Protein AF-A0A1D6Q3S1-F1 (afdb_monomer_lite)

Foldseek 3Di:
DQDDPCVVVLNDDPDDDPVRVVVSCVVPPPDCQDKDKDKDADPQFAPCCVVVVVRIDIFIHGLVDQDDLVSCVVVLVNDDPQLSVQVSVVVSVVSCCCRNDQNPWPDKDQTPWDQDPSHTDRPDIDTDGDVLSCLVCCVPCPPDDDDDPPPDDDDPVRVVVVVVVVVVSNVLSPDPVNVVVVVVVVVVVPDPPPDDDDD

Secondary structure (DSSP, 8-state):
---S-TTTTT----S--HHHHHHHHHTTTT----EEEEEE-SSS-STTTGGGGGG-EEEEEESSSPPPHHHHHHHHTTS-GGGHHHHHHHHHHHHHHHHSTT--EEEEEE-SEEEETTEEEESSEEEEE-GGGHHHHHHHH-S---PPPTT----HHHHHHHHHHHHHHHHHHT-HHHHHHHHHHHHTS----------

InterPro domains:
  IPR013815 ATP-grasp fold, subdomain 1 [G3DSA:3.30.1490.20] (1-40)

Sequence (199 aa):
MLFGKPGKSGLMALNLDFDQVKEFIKERLGIERGWATLSASQSVGGIEIEENWDKVKTIFLPTEKPTTSDSCAPLIATHPLEAHRKFGDFIKGVFVVFHGFGKYFSFLEMNPFAMVNGEPYPLDIRGELDDTTTFKNFKKWGGIEFPLPFGRVLSPTESFIHELDEKIEIILGKSDKFDELMVAATDERGEVEDGEEQA

Radius of gyration: 21.43 Å; chains: 1; bounding box: 42×60×52 Å

pLDDT: mean 73.89, std 15.92, range [31.48, 93.94]

Organism: Zea mays (NCBI:txid4577)

Structure (mmCIF, N/CA/C/O backbone):
data_AF-A0A1D6Q3S1-F1
#
_entry.id   AF-A0A1D6Q3S1-F1
#
loop_
_atom_site.group_PDB
_atom_site.id
_atom_site.type_symbol
_atom_site.label_atom_id
_atom_site.label_alt_id
_atom_site.label_comp_id
_atom_site.label_asym_id
_atom_site.label_entity_id
_atom_site.label_seq_id
_atom_site.pdbx_PDB_ins_code
_atom_site.Cartn_x
_atom_site.Cartn_y
_atom_site.Cartn_z
_atom_site.occupancy
_atom_site.B_iso_or_equiv
_atom_site.auth_seq_id
_atom_site.auth_comp_id
_atom_site.auth_asym_id
_atom_site.auth_atom_id
_atom_site.pdbx_PDB_model_num
ATOM 1 N N . MET A 1 1 ? 1.998 -2.065 10.889 1.00 35.56 1 MET A N 1
ATOM 2 C CA . MET A 1 1 ? 3.061 -1.737 11.880 1.00 35.56 1 MET A CA 1
ATOM 3 C C . MET A 1 1 ? 3.125 -0.220 11.994 1.00 35.56 1 MET A C 1
ATOM 5 O O . MET A 1 1 ? 3.397 0.406 10.982 1.00 35.56 1 MET A O 1
ATOM 9 N N . LEU A 1 2 ? 2.816 0.376 13.153 1.00 44.31 2 LEU A N 1
ATOM 10 C CA . LEU A 1 2 ? 2.456 1.803 13.192 1.00 44.31 2 LEU A CA 1
ATOM 11 C C . LEU A 1 2 ? 3.600 2.794 12.929 1.00 44.31 2 LEU A C 1
ATOM 13 O O . LEU A 1 2 ? 3.308 3.816 12.344 1.00 44.31 2 LEU A O 1
ATOM 17 N N . PHE A 1 3 ? 4.877 2.495 13.205 1.00 41.34 3 PHE A N 1
ATOM 18 C CA . PHE A 1 3 ? 6.014 3.216 12.595 1.00 41.34 3 PHE A CA 1
ATOM 19 C C . PHE A 1 3 ? 7.270 2.331 12.592 1.00 41.34 3 PHE A C 1
ATOM 21 O O . PHE A 1 3 ? 7.751 1.909 13.645 1.00 41.34 3 PHE A O 1
ATOM 28 N N . GLY A 1 4 ? 7.834 2.044 11.418 1.00 38.50 4 GLY A N 1
ATOM 29 C CA . GLY A 1 4 ? 9.119 1.349 11.303 1.00 38.50 4 GLY A CA 1
ATOM 30 C C . GLY A 1 4 ? 10.306 2.300 11.505 1.00 38.50 4 GLY A C 1
ATOM 31 O O . GLY A 1 4 ? 10.410 3.310 10.818 1.00 38.50 4 GLY A O 1
ATOM 32 N N . LYS A 1 5 ? 11.245 1.952 12.400 1.00 49.91 5 LYS A N 1
ATOM 33 C CA . LYS A 1 5 ? 12.534 2.657 12.625 1.00 49.91 5 LYS A CA 1
ATOM 34 C C . LYS A 1 5 ? 12.398 4.169 12.955 1.00 49.91 5 LYS A C 1
ATOM 36 O O . LYS A 1 5 ? 13.033 4.985 12.281 1.00 49.91 5 LYS A O 1
ATOM 41 N N . PRO A 1 6 ? 11.689 4.556 14.037 1.00 51.88 6 PRO A N 1
ATOM 42 C CA . PRO A 1 6 ? 11.427 5.960 14.401 1.00 51.88 6 PRO A CA 1
ATOM 43 C C . PRO A 1 6 ? 12.689 6.830 14.584 1.00 51.88 6 PRO A C 1
ATOM 45 O O . PRO A 1 6 ? 12.662 8.035 14.340 1.00 51.88 6 PRO A O 1
ATOM 48 N N . GLY A 1 7 ? 13.824 6.226 14.956 1.00 61.22 7 GLY A N 1
ATOM 49 C CA . GLY A 1 7 ? 15.111 6.928 15.039 1.00 61.22 7 GLY A CA 1
ATOM 50 C C . GLY A 1 7 ? 15.698 7.326 13.679 1.00 61.22 7 GLY A C 1
ATOM 51 O O . GLY A 1 7 ? 16.320 8.376 13.571 1.00 61.22 7 GLY A O 1
ATOM 52 N N . LYS A 1 8 ? 15.474 6.535 12.618 1.00 55.56 8 LYS A N 1
ATOM 53 C CA . LYS A 1 8 ? 15.939 6.878 11.258 1.00 55.56 8 LYS A CA 1
ATOM 54 C C . LYS A 1 8 ? 15.010 7.863 10.554 1.00 55.56 8 LYS A C 1
ATOM 56 O O . LYS A 1 8 ? 15.471 8.608 9.700 1.00 55.56 8 LYS A O 1
ATOM 61 N N . SER A 1 9 ? 13.728 7.874 10.915 1.00 58.47 9 SER A N 1
ATOM 62 C CA . SER A 1 9 ? 12.738 8.815 10.380 1.00 58.47 9 SER A CA 1
ATOM 63 C C . SER A 1 9 ? 12.725 10.171 11.095 1.00 58.47 9 SER A C 1
ATOM 65 O O . SER A 1 9 ? 11.929 11.040 10.746 1.00 58.47 9 SER A O 1
ATOM 67 N N . GLY A 1 10 ? 13.589 10.373 12.099 1.00 69.19 10 GLY A N 1
ATOM 68 C CA . GLY A 1 10 ? 13.650 11.626 12.857 1.00 69.19 10 GLY A CA 1
ATOM 69 C C . GLY A 1 10 ? 12.406 11.890 13.716 1.00 69.19 10 GLY A C 1
ATOM 70 O O . GLY A 1 10 ? 12.133 13.047 14.046 1.00 69.19 10 GLY A O 1
ATOM 71 N N . LEU A 1 11 ? 11.663 10.827 14.055 1.00 67.69 11 LEU A N 1
ATOM 72 C CA . LEU A 1 11 ? 10.483 10.835 14.932 1.00 67.69 11 LEU A CA 1
ATOM 73 C C . LEU A 1 11 ? 10.830 10.490 16.392 1.00 67.69 11 LEU A C 1
ATOM 75 O O . LEU A 1 11 ? 9.954 10.468 17.250 1.00 67.69 11 LEU A O 1
ATOM 79 N N . MET A 1 12 ? 12.104 10.224 16.685 1.00 71.19 12 MET A N 1
ATOM 80 C CA . MET A 1 12 ? 12.615 9.960 18.028 1.00 71.19 12 MET A CA 1
ATOM 81 C C . MET A 1 12 ? 13.834 10.845 18.285 1.00 71.19 12 MET A C 1
ATOM 83 O O . MET A 1 12 ? 14.827 10.753 17.565 1.00 71.19 12 MET A O 1
ATOM 87 N N . ALA A 1 13 ? 13.758 11.679 19.321 1.00 79.12 13 ALA A N 1
ATOM 88 C CA . ALA A 1 13 ? 14.879 12.448 19.848 1.00 79.12 13 ALA A CA 1
ATOM 89 C C . ALA A 1 13 ? 15.101 12.085 21.319 1.00 79.12 13 ALA A C 1
ATOM 91 O O . ALA A 1 13 ? 14.149 11.835 22.056 1.00 79.12 13 ALA A O 1
ATOM 92 N N . LEU A 1 14 ? 16.367 12.025 21.727 1.00 84.88 14 LEU A N 1
ATOM 93 C CA . LEU A 1 14 ? 16.787 11.696 23.088 1.00 84.88 14 LEU A CA 1
ATOM 94 C C . LEU A 1 14 ? 17.622 12.850 23.649 1.00 84.88 14 LEU A C 1
ATOM 96 O O . LEU A 1 14 ? 18.259 13.571 22.885 1.00 84.88 14 LEU A O 1
ATOM 100 N N . ASN A 1 15 ? 17.652 12.977 24.979 1.00 89.38 15 ASN A N 1
ATOM 101 C CA . ASN A 1 15 ? 18.404 14.004 25.714 1.00 89.38 15 ASN A CA 1
ATOM 102 C C . ASN A 1 15 ? 17.996 15.453 25.388 1.00 89.38 15 ASN A C 1
ATOM 104 O O . ASN A 1 15 ? 18.861 16.314 25.250 1.00 89.38 15 ASN A O 1
ATOM 108 N N . LEU A 1 16 ? 16.690 15.711 25.277 1.00 89.81 16 LEU A N 1
ATOM 109 C CA . LEU A 1 16 ? 16.143 17.062 25.136 1.00 89.81 16 LEU A CA 1
ATOM 110 C C . LEU A 1 16 ? 15.636 17.594 26.483 1.00 89.81 16 LEU A C 1
ATOM 112 O O . LEU A 1 16 ? 15.041 16.843 27.260 1.00 89.81 16 LEU A O 1
ATOM 116 N N . ASP A 1 17 ? 15.840 18.884 26.742 1.00 88.38 17 ASP A N 1
ATOM 117 C CA . ASP A 1 17 ? 15.151 19.603 27.817 1.00 88.38 17 ASP A CA 1
ATOM 118 C C . ASP A 1 17 ? 13.703 19.967 27.426 1.00 88.38 17 ASP A C 1
ATOM 120 O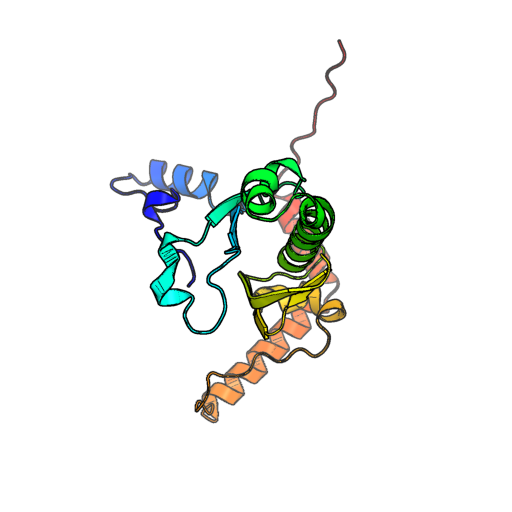 O . ASP A 1 17 ? 13.252 19.721 26.308 1.00 88.38 17 ASP A O 1
ATOM 124 N N . PHE A 1 18 ? 12.929 20.518 28.363 1.00 81.19 18 PHE A N 1
ATOM 125 C CA . PHE A 1 18 ? 11.497 20.756 28.158 1.00 81.19 18 PHE A CA 1
ATOM 126 C C . PHE A 1 18 ? 11.188 21.762 27.038 1.00 81.19 18 PHE A C 1
ATOM 128 O O . PHE A 1 18 ? 10.200 21.592 26.320 1.00 81.19 18 PHE A O 1
ATOM 135 N N . ASP A 1 19 ? 12.023 22.784 26.860 1.00 88.12 19 ASP A N 1
ATOM 136 C CA . ASP A 1 19 ? 11.819 23.785 25.812 1.00 88.12 19 ASP A CA 1
ATOM 137 C C . ASP A 1 19 ? 12.207 23.211 24.443 1.00 88.12 19 ASP A C 1
ATOM 139 O O . ASP A 1 19 ? 11.482 23.387 23.462 1.00 88.12 19 ASP A O 1
ATOM 143 N N . GLN A 1 20 ? 13.262 22.395 24.395 1.00 83.12 20 GLN A N 1
ATOM 144 C CA . GLN A 1 20 ? 13.630 21.625 23.208 1.00 83.12 20 GLN A CA 1
ATOM 145 C C . GLN A 1 20 ? 12.568 20.584 22.825 1.00 83.12 20 GLN A C 1
ATOM 147 O O . GLN A 1 20 ? 12.325 20.368 21.640 1.00 83.12 20 GLN A O 1
ATOM 152 N N . VAL A 1 21 ? 11.900 19.954 23.799 1.00 77.25 21 VAL A N 1
ATOM 153 C CA . VAL A 1 21 ? 10.773 19.041 23.542 1.00 77.25 21 VAL A CA 1
ATOM 154 C C . VAL A 1 21 ? 9.591 19.790 22.927 1.00 77.25 21 VAL A C 1
ATOM 156 O O . VAL A 1 21 ? 8.985 19.278 21.988 1.00 77.25 21 VAL A O 1
ATOM 159 N N . LYS A 1 22 ? 9.267 21.000 23.404 1.00 73.69 22 LYS A N 1
ATOM 160 C CA . LYS A 1 22 ? 8.189 21.813 22.816 1.00 73.69 22 LYS A CA 1
ATOM 161 C C . LYS A 1 22 ? 8.465 22.159 21.362 1.00 73.69 22 LYS A C 1
ATOM 163 O O . LYS A 1 22 ? 7.575 21.971 20.541 1.00 73.69 22 LYS A O 1
ATOM 168 N N . GLU A 1 23 ? 9.673 22.616 21.043 1.00 82.81 23 GLU A N 1
ATOM 169 C CA . GLU A 1 23 ? 10.054 22.898 19.654 1.00 82.81 23 GLU A CA 1
ATOM 170 C C . GLU A 1 23 ? 10.057 21.613 18.811 1.00 82.81 23 GLU A C 1
ATOM 172 O O . GLU A 1 23 ? 9.457 21.574 17.738 1.00 82.81 23 GLU A O 1
ATOM 177 N N . PHE A 1 24 ? 10.599 20.508 19.339 1.00 78.38 24 PHE A N 1
ATOM 178 C CA . PHE A 1 24 ? 10.588 19.210 18.659 1.00 78.38 24 PHE A CA 1
ATOM 179 C C . PHE A 1 24 ? 9.168 18.738 18.309 1.00 78.38 24 PHE A C 1
ATOM 181 O O . PHE A 1 24 ? 8.949 18.246 17.198 1.00 78.38 24 PHE A O 1
ATOM 188 N N . ILE A 1 25 ? 8.216 18.895 19.239 1.00 75.44 25 ILE A N 1
ATOM 189 C CA . ILE A 1 25 ? 6.797 18.571 19.048 1.00 75.44 25 ILE A CA 1
ATOM 190 C C . ILE A 1 25 ? 6.149 19.561 18.081 1.00 75.44 25 ILE A C 1
ATOM 192 O O . ILE A 1 25 ? 5.479 19.127 17.155 1.00 75.44 25 ILE A O 1
ATOM 196 N N . LYS A 1 26 ? 6.353 20.869 18.244 1.00 75.44 26 LYS A N 1
ATOM 197 C CA . LYS A 1 26 ? 5.755 21.912 17.396 1.00 75.44 26 LYS A CA 1
ATOM 198 C C . LYS A 1 26 ? 6.134 21.756 15.919 1.00 75.44 26 LYS A C 1
ATOM 200 O O . LYS A 1 26 ? 5.295 21.946 15.050 1.00 75.44 26 LYS A O 1
ATOM 205 N N . GLU A 1 27 ? 7.365 21.338 15.635 1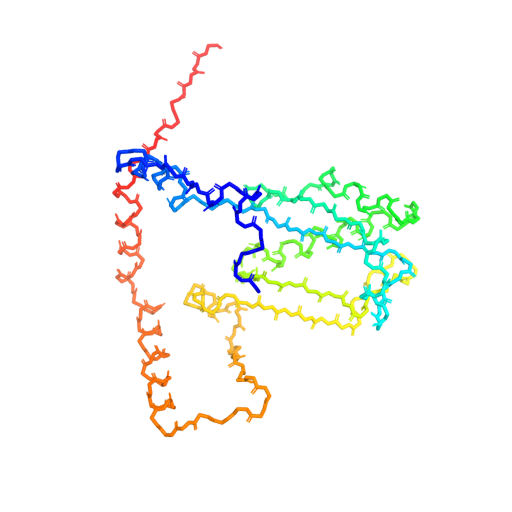.00 70.56 27 GLU A N 1
ATOM 206 C CA . GLU A 1 27 ? 7.859 21.053 14.280 1.00 70.56 27 GLU A CA 1
ATOM 207 C C . GLU A 1 27 ? 7.364 19.724 13.670 1.00 70.56 27 GLU A C 1
ATOM 209 O O . GLU A 1 27 ? 7.737 19.389 12.543 1.00 70.56 27 GLU A O 1
ATOM 214 N N . ARG A 1 28 ? 6.647 18.875 14.417 1.00 63.03 28 ARG A N 1
ATOM 215 C CA . ARG A 1 28 ? 6.332 17.491 13.989 1.00 63.03 28 ARG A CA 1
ATOM 216 C C . ARG A 1 28 ? 4.880 17.091 14.217 1.00 63.03 28 ARG A C 1
ATOM 218 O O . ARG A 1 28 ? 4.352 16.273 13.473 1.00 63.03 28 ARG A O 1
ATOM 225 N N . LEU A 1 29 ? 4.235 17.641 15.236 1.00 51.31 29 LEU A N 1
ATOM 226 C CA . LEU A 1 29 ? 2.854 17.363 15.592 1.00 51.31 29 LEU A CA 1
ATOM 227 C C . LEU A 1 29 ? 1.926 18.085 14.615 1.00 51.31 29 LEU A C 1
ATOM 229 O O . LEU A 1 29 ? 1.992 19.300 14.470 1.00 51.31 29 LEU A O 1
ATOM 233 N N . GLY A 1 30 ? 1.064 17.330 13.937 1.00 48.47 30 GLY A N 1
ATOM 234 C CA . GLY A 1 30 ? 0.148 17.878 12.932 1.00 48.47 30 GLY A CA 1
ATOM 235 C C . GLY A 1 30 ? 0.792 18.183 11.576 1.00 48.47 30 GLY A C 1
ATOM 236 O O . GLY A 1 30 ? 0.074 18.592 10.669 1.00 48.47 30 GLY A O 1
ATOM 237 N N . ILE A 1 31 ? 2.102 17.949 11.420 1.00 51.81 31 ILE A N 1
ATOM 238 C CA . ILE A 1 31 ? 2.775 17.943 10.118 1.00 51.81 31 ILE A CA 1
ATOM 239 C C . ILE A 1 31 ? 2.712 16.518 9.575 1.00 51.81 31 ILE A C 1
ATOM 241 O O . ILE A 1 31 ? 3.315 15.603 10.143 1.00 51.81 31 ILE A O 1
ATOM 245 N N . GLU A 1 32 ? 1.983 16.319 8.480 1.00 53.25 32 GLU A N 1
ATOM 246 C CA . GLU A 1 32 ? 1.952 15.043 7.773 1.00 53.25 32 GLU A CA 1
ATOM 247 C C . GLU A 1 32 ? 3.319 14.824 7.115 1.00 53.25 32 GLU A C 1
ATOM 249 O O . GLU A 1 32 ? 3.559 15.216 5.983 1.00 53.25 32 GLU A O 1
ATOM 254 N N . ARG A 1 33 ? 4.258 14.199 7.835 1.00 54.59 33 ARG A N 1
ATOM 255 C CA . ARG A 1 33 ? 5.523 13.723 7.256 1.00 54.59 33 ARG A CA 1
ATOM 256 C C . ARG A 1 33 ? 5.250 12.481 6.418 1.00 54.59 33 ARG A C 1
ATOM 258 O O . ARG A 1 33 ? 5.656 11.371 6.754 1.00 54.59 33 ARG A O 1
ATOM 265 N N . GLY A 1 34 ? 4.467 12.668 5.371 1.00 55.00 34 GLY A N 1
ATOM 266 C CA . GLY A 1 34 ? 3.978 11.596 4.548 1.00 55.00 34 GLY A CA 1
ATOM 267 C C . GLY A 1 34 ? 4.991 11.317 3.452 1.00 55.00 34 GLY A C 1
ATOM 268 O O . GLY A 1 34 ? 5.125 12.026 2.457 1.00 55.00 34 GLY A O 1
ATOM 269 N N . TRP A 1 35 ? 5.764 10.262 3.650 1.00 57.50 35 TRP A N 1
ATOM 270 C CA . TRP A 1 35 ? 6.355 9.551 2.534 1.00 57.50 35 TRP A CA 1
ATOM 271 C C . TRP A 1 35 ? 5.718 8.172 2.496 1.00 57.50 35 TRP A C 1
ATOM 273 O O . TRP A 1 35 ? 5.694 7.449 3.493 1.00 57.50 35 TRP A O 1
ATOM 283 N N . ALA A 1 36 ? 5.207 7.791 1.334 1.00 64.38 36 ALA A N 1
ATOM 284 C CA . ALA A 1 36 ? 4.862 6.408 1.085 1.00 64.38 36 ALA A CA 1
ATOM 285 C C . ALA A 1 36 ? 6.118 5.696 0.588 1.00 64.38 36 ALA A C 1
ATOM 287 O O . ALA A 1 36 ? 6.929 6.242 -0.168 1.00 64.38 36 ALA A O 1
ATOM 288 N N . THR A 1 37 ? 6.285 4.458 1.028 1.00 76.62 37 THR A N 1
ATOM 289 C CA . THR A 1 37 ? 7.312 3.580 0.480 1.00 76.62 37 THR A CA 1
ATOM 290 C C . THR A 1 37 ? 6.656 2.748 -0.607 1.00 76.62 37 THR A C 1
ATOM 292 O O . THR A 1 37 ? 5.670 2.070 -0.337 1.00 76.62 37 THR A O 1
ATOM 295 N N . LEU A 1 38 ? 7.184 2.818 -1.828 1.00 77.75 38 LEU A N 1
ATOM 296 C CA . LEU A 1 38 ? 6.740 1.967 -2.924 1.00 77.75 38 LEU A CA 1
ATOM 297 C C . LEU A 1 38 ? 7.834 0.953 -3.233 1.00 77.75 38 LEU A C 1
ATOM 299 O O . LEU A 1 38 ? 8.962 1.322 -3.573 1.00 77.75 38 LEU A O 1
ATOM 303 N N . SER A 1 39 ? 7.478 -0.321 -3.134 1.00 81.38 39 SER A N 1
ATOM 304 C CA . SER A 1 39 ? 8.371 -1.448 -3.365 1.00 81.38 39 SER A CA 1
ATOM 305 C C . SER A 1 39 ? 7.818 -2.312 -4.493 1.00 81.38 39 SER A C 1
ATOM 307 O O . SER A 1 39 ? 6.626 -2.603 -4.517 1.00 81.38 39 SER A O 1
ATOM 309 N N . ALA A 1 40 ? 8.666 -2.719 -5.436 1.00 78.50 40 ALA A N 1
ATOM 310 C CA . ALA A 1 40 ? 8.288 -3.689 -6.460 1.00 78.50 40 ALA A CA 1
ATOM 311 C C . ALA A 1 40 ? 9.467 -4.581 -6.841 1.00 78.50 40 ALA A C 1
ATOM 313 O O . ALA A 1 40 ? 10.636 -4.189 -6.768 1.00 78.50 40 ALA A O 1
ATOM 314 N N . SER A 1 41 ? 9.130 -5.781 -7.295 1.00 78.75 41 SER A N 1
ATOM 315 C CA . SER A 1 41 ? 10.066 -6.728 -7.879 1.00 78.75 41 SER A CA 1
ATOM 316 C C . SER A 1 41 ? 9.534 -7.215 -9.218 1.00 78.75 41 SER A C 1
ATOM 318 O O . SER A 1 41 ? 8.357 -7.542 -9.338 1.00 78.75 41 SER A O 1
ATOM 320 N N . GLN A 1 42 ? 10.406 -7.263 -10.223 1.00 72.75 42 GLN A N 1
ATOM 321 C CA . GLN A 1 42 ? 10.052 -7.742 -11.557 1.00 72.75 42 GLN A CA 1
ATOM 322 C C . GLN A 1 42 ? 10.015 -9.278 -11.628 1.00 72.75 42 GLN A C 1
ATOM 324 O O . GLN A 1 42 ? 9.204 -9.845 -12.353 1.00 72.75 42 GLN A O 1
ATOM 329 N N . SER A 1 43 ? 10.933 -9.955 -10.932 1.00 72.25 43 SER A N 1
ATOM 330 C CA . SER A 1 43 ? 11.270 -11.359 -11.212 1.00 72.25 43 SER A CA 1
ATOM 331 C C . SER A 1 43 ? 11.018 -12.324 -10.058 1.00 72.25 43 SER A C 1
ATOM 333 O O . SER A 1 43 ? 11.124 -13.530 -10.265 1.00 72.25 43 SER A O 1
ATOM 335 N N . VAL A 1 44 ? 10.700 -11.826 -8.860 1.00 76.44 44 VAL A N 1
ATOM 336 C CA . VAL A 1 44 ? 10.619 -12.657 -7.642 1.00 76.44 44 VAL A CA 1
ATOM 337 C C . VAL A 1 44 ? 9.391 -12.367 -6.773 1.00 76.44 44 VAL A C 1
ATOM 339 O O . VAL A 1 44 ? 9.466 -12.444 -5.555 1.00 76.44 44 VAL A O 1
ATOM 342 N N . GLY A 1 45 ? 8.260 -12.022 -7.394 1.00 78.25 45 GLY A N 1
ATOM 343 C CA . GLY A 1 45 ? 6.966 -11.944 -6.703 1.00 78.25 45 GLY A CA 1
ATOM 344 C C . GLY A 1 45 ? 6.395 -13.316 -6.317 1.00 78.25 45 GLY A C 1
ATOM 345 O O . GLY A 1 45 ? 6.999 -14.362 -6.551 1.00 78.25 45 GLY A O 1
ATOM 346 N N . GLY A 1 46 ? 5.177 -13.314 -5.785 1.00 80.00 46 GLY A N 1
ATOM 347 C CA . GLY A 1 46 ? 4.444 -14.510 -5.384 1.00 80.00 46 GLY A CA 1
ATOM 348 C C . GLY A 1 46 ? 4.812 -14.994 -3.984 1.00 80.00 46 GLY A C 1
ATOM 349 O O . GLY A 1 46 ? 5.178 -14.208 -3.114 1.00 80.00 46 GLY A O 1
ATOM 350 N N . ILE A 1 47 ? 4.672 -16.303 -3.775 1.00 83.94 47 ILE A N 1
ATOM 351 C CA . ILE A 1 47 ? 4.761 -16.949 -2.455 1.00 83.94 47 ILE A CA 1
ATOM 352 C C . ILE A 1 47 ? 6.162 -16.800 -1.834 1.00 83.94 47 ILE A C 1
ATOM 354 O O . ILE A 1 47 ? 6.281 -16.632 -0.628 1.00 83.94 47 ILE A O 1
ATOM 358 N N . GLU A 1 48 ? 7.210 -16.785 -2.660 1.00 84.81 48 GLU A N 1
ATOM 359 C CA . GLU A 1 48 ? 8.615 -16.776 -2.221 1.00 84.81 48 GLU A CA 1
ATOM 360 C C . GLU A 1 48 ? 9.219 -15.360 -2.116 1.00 84.81 48 GLU A C 1
ATOM 362 O O . GLU A 1 48 ? 10.443 -15.195 -2.103 1.00 84.81 48 GLU A O 1
ATOM 367 N N . ILE A 1 49 ? 8.389 -14.309 -2.099 1.00 82.50 49 ILE A N 1
ATOM 368 C CA . ILE A 1 49 ? 8.872 -12.917 -2.087 1.00 82.50 49 ILE A CA 1
ATOM 369 C C . ILE A 1 49 ? 9.730 -12.605 -0.851 1.00 82.50 49 ILE A C 1
ATOM 371 O O . ILE A 1 49 ? 10.724 -11.886 -0.958 1.00 82.50 49 ILE A O 1
ATOM 375 N N . GLU A 1 50 ? 9.391 -13.187 0.301 1.00 81.94 50 GLU A N 1
ATOM 376 C CA . GLU A 1 50 ? 10.066 -12.948 1.583 1.00 81.94 50 GLU A CA 1
ATOM 377 C C . GLU A 1 50 ? 11.535 -13.396 1.554 1.00 81.94 50 GLU A C 1
ATOM 379 O O . GLU A 1 50 ? 12.421 -12.698 2.049 1.00 81.94 50 GLU A O 1
ATOM 384 N N . GLU A 1 51 ? 11.823 -14.524 0.900 1.00 85.75 51 GLU A N 1
ATOM 385 C CA . GLU A 1 51 ? 13.188 -15.045 0.753 1.00 85.75 51 GLU A CA 1
ATOM 386 C C . GLU A 1 51 ? 14.027 -14.238 -0.248 1.00 85.75 51 GLU A C 1
ATOM 388 O O . GLU A 1 51 ? 15.253 -14.341 -0.267 1.00 85.75 51 GLU A O 1
ATOM 393 N N . ASN A 1 52 ? 13.373 -13.424 -1.078 1.00 85.69 52 ASN A N 1
ATOM 394 C CA . ASN A 1 52 ? 13.986 -12.674 -2.168 1.00 85.69 52 ASN A CA 1
ATOM 395 C C . ASN A 1 52 ? 13.890 -11.152 -1.974 1.00 85.69 52 ASN A C 1
ATOM 397 O O . ASN A 1 52 ? 13.959 -10.384 -2.943 1.00 85.69 52 ASN A O 1
ATOM 401 N N . TRP A 1 53 ? 13.729 -10.698 -0.727 1.00 83.19 53 TRP A N 1
ATOM 402 C CA . TRP A 1 53 ? 13.556 -9.279 -0.410 1.00 83.19 53 TRP A CA 1
ATOM 403 C C . TRP A 1 53 ? 14.748 -8.410 -0.840 1.00 83.19 53 TRP A C 1
ATOM 405 O O . TRP A 1 53 ? 14.593 -7.230 -1.150 1.00 83.19 53 TRP A O 1
ATOM 415 N N . ASP A 1 54 ? 15.947 -8.991 -0.924 1.00 86.31 54 ASP A N 1
ATOM 416 C CA . ASP A 1 54 ? 17.164 -8.340 -1.422 1.00 86.31 54 ASP A CA 1
ATOM 417 C C . ASP A 1 54 ? 17.047 -7.863 -2.882 1.00 86.31 54 ASP A C 1
ATOM 419 O O . ASP A 1 54 ? 17.729 -6.920 -3.287 1.00 86.31 54 ASP A O 1
ATOM 423 N N . LYS A 1 55 ? 16.151 -8.475 -3.663 1.00 85.50 55 LYS A N 1
ATOM 424 C CA . LYS A 1 55 ? 15.878 -8.132 -5.067 1.00 85.50 55 LYS A CA 1
ATOM 425 C C . LYS A 1 55 ? 14.717 -7.146 -5.221 1.00 85.50 55 LYS A C 1
ATOM 427 O O . LYS A 1 55 ? 14.445 -6.694 -6.336 1.00 85.50 55 LYS A O 1
ATOM 432 N N . VAL A 1 56 ? 14.023 -6.809 -4.133 1.00 85.50 56 VAL A N 1
ATOM 433 C CA . VAL A 1 56 ? 12.923 -5.842 -4.143 1.00 85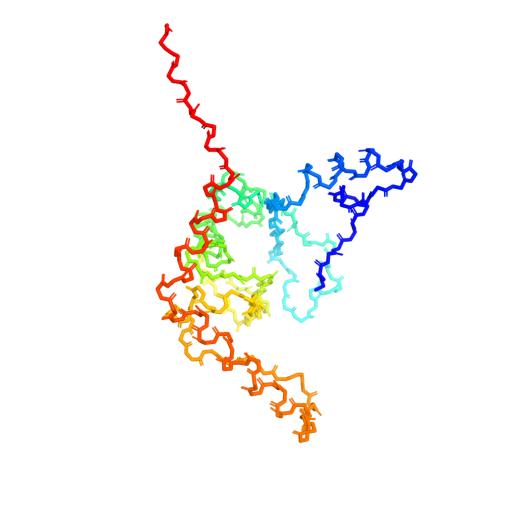.50 56 VAL A CA 1
ATOM 434 C C . VAL A 1 56 ? 13.495 -4.435 -4.205 1.00 85.50 56 VAL A C 1
ATOM 436 O O . VAL A 1 56 ? 14.240 -3.991 -3.328 1.00 85.50 56 VAL A O 1
ATOM 439 N N . LYS A 1 57 ? 13.109 -3.685 -5.237 1.00 86.56 57 LYS A N 1
ATOM 440 C CA . LYS A 1 57 ? 13.504 -2.287 -5.360 1.00 86.56 57 LYS A CA 1
ATOM 441 C C . LYS A 1 57 ? 12.494 -1.411 -4.644 1.00 86.56 57 LYS A C 1
ATOM 443 O O . LYS A 1 57 ? 11.296 -1.519 -4.881 1.00 86.56 57 LYS A O 1
ATOM 448 N N . THR A 1 58 ? 13.001 -0.521 -3.800 1.00 84.88 58 THR A N 1
ATOM 449 C CA . THR A 1 58 ? 12.189 0.375 -2.978 1.00 84.88 58 THR A CA 1
ATOM 450 C C . THR A 1 58 ? 12.525 1.828 -3.285 1.00 84.88 58 THR A C 1
ATOM 452 O O . THR A 1 58 ? 13.700 2.194 -3.344 1.00 84.88 58 THR A O 1
ATOM 455 N N . ILE A 1 59 ? 11.495 2.651 -3.468 1.00 83.19 59 ILE A N 1
ATOM 456 C CA . ILE A 1 59 ? 11.598 4.103 -3.622 1.00 83.19 59 ILE A CA 1
ATOM 457 C C . ILE A 1 59 ? 10.755 4.815 -2.561 1.00 83.19 59 ILE A C 1
ATOM 459 O O . ILE A 1 59 ? 9.787 4.262 -2.037 1.00 83.19 59 ILE A O 1
ATOM 463 N N . PHE A 1 60 ? 11.121 6.061 -2.273 1.00 82.06 60 PHE A N 1
ATOM 464 C CA . PHE A 1 60 ? 10.368 6.945 -1.388 1.00 82.06 60 PHE A CA 1
ATOM 465 C C . PHE A 1 60 ? 9.599 7.958 -2.226 1.00 82.06 60 PHE A C 1
ATOM 467 O O . PHE A 1 60 ? 10.187 8.637 -3.069 1.00 82.06 60 PHE A O 1
ATOM 474 N N . LEU A 1 61 ? 8.294 8.053 -1.987 1.00 78.19 61 LEU A N 1
ATOM 475 C CA . LEU A 1 61 ? 7.413 8.999 -2.657 1.00 78.19 61 LEU A CA 1
ATOM 476 C C . LEU A 1 61 ? 6.875 9.996 -1.627 1.00 78.19 61 LEU A C 1
ATOM 478 O O . LEU A 1 61 ? 6.227 9.559 -0.675 1.00 78.19 61 LEU A O 1
ATOM 482 N N . PRO A 1 62 ? 7.125 11.308 -1.780 1.00 73.31 62 PRO A N 1
ATOM 483 C CA . PRO A 1 62 ? 6.489 12.310 -0.933 1.00 73.31 62 PRO A CA 1
ATOM 484 C C . PRO A 1 62 ? 4.978 12.296 -1.194 1.00 73.31 62 PRO A C 1
ATOM 486 O O . PRO A 1 62 ? 4.558 12.315 -2.348 1.00 73.31 62 PRO A O 1
ATOM 489 N N . THR A 1 63 ? 4.163 12.249 -0.145 1.00 67.94 63 THR A N 1
ATOM 490 C CA . THR A 1 63 ? 2.696 12.231 -0.260 1.00 67.94 63 THR A CA 1
ATOM 491 C C . THR A 1 63 ? 2.114 13.633 -0.392 1.00 67.94 63 THR A C 1
ATOM 493 O O . THR A 1 63 ? 1.064 13.797 -0.996 1.00 67.94 63 THR A O 1
ATOM 496 N N . GLU A 1 64 ? 2.840 14.660 0.057 1.00 67.94 64 GLU A N 1
ATOM 497 C CA . GLU A 1 64 ? 2.457 16.073 -0.090 1.00 67.94 64 GLU A CA 1
ATOM 498 C C . GLU A 1 64 ? 2.404 16.542 -1.557 1.00 67.94 64 GLU A C 1
ATOM 500 O O . GLU A 1 64 ? 1.907 17.627 -1.856 1.00 67.94 64 GLU A O 1
ATOM 505 N N . LYS A 1 65 ? 2.953 15.755 -2.495 1.00 67.81 65 LYS A N 1
ATOM 506 C CA . LYS A 1 65 ? 3.023 16.100 -3.918 1.00 67.81 65 LYS A CA 1
ATOM 507 C C . LYS A 1 65 ? 2.417 14.991 -4.776 1.00 67.81 65 LYS A C 1
ATOM 509 O O . LYS A 1 65 ? 2.582 13.813 -4.462 1.00 67.81 65 LYS A O 1
ATOM 514 N N . PRO A 1 66 ? 1.773 15.334 -5.907 1.00 70.06 66 PRO A N 1
ATOM 515 C CA . PRO A 1 66 ? 1.343 14.337 -6.873 1.00 70.06 66 PRO A CA 1
ATOM 516 C C . PRO A 1 66 ? 2.517 13.470 -7.330 1.00 70.06 66 PRO A C 1
ATOM 518 O O . PRO A 1 66 ? 3.599 13.975 -7.638 1.00 70.06 66 PRO A O 1
ATOM 521 N N . THR A 1 67 ? 2.289 12.162 -7.425 1.00 75.25 67 THR A N 1
ATOM 522 C CA . THR A 1 67 ? 3.294 11.239 -7.957 1.00 75.25 67 THR A CA 1
ATOM 523 C C . THR A 1 67 ? 3.552 11.529 -9.438 1.00 75.25 67 THR A C 1
ATOM 525 O O . THR A 1 67 ? 2.634 11.505 -10.262 1.00 75.25 67 THR A O 1
ATOM 528 N N . THR A 1 68 ? 4.813 11.788 -9.791 1.00 78.75 68 THR A N 1
ATOM 529 C CA . THR A 1 68 ? 5.250 12.062 -11.167 1.00 78.75 68 THR A CA 1
ATOM 530 C C . THR A 1 68 ? 5.880 10.822 -11.805 1.00 78.75 68 THR A C 1
ATOM 532 O O . THR A 1 68 ? 6.232 9.855 -11.129 1.00 78.75 68 THR A O 1
ATOM 535 N N . SER A 1 69 ? 6.027 10.818 -13.137 1.00 76.06 69 SER A N 1
ATOM 536 C CA . SER A 1 69 ? 6.771 9.744 -13.818 1.00 76.06 69 SER A CA 1
ATOM 537 C C . SER A 1 69 ? 8.215 9.656 -13.318 1.00 76.06 69 SER A C 1
ATOM 539 O O . SER A 1 69 ? 8.741 8.557 -13.165 1.00 76.06 69 SER A O 1
ATOM 541 N N . ASP A 1 70 ? 8.832 10.805 -13.038 1.00 82.50 70 ASP A N 1
ATOM 542 C CA . ASP A 1 70 ? 10.243 10.899 -12.667 1.00 82.50 70 ASP A CA 1
ATOM 543 C C . ASP A 1 70 ? 10.508 10.316 -11.280 1.00 82.50 70 ASP A C 1
ATOM 545 O O . ASP A 1 70 ? 11.493 9.602 -11.093 1.00 82.50 70 ASP A O 1
ATOM 549 N N . SER A 1 71 ? 9.600 10.534 -10.319 1.00 83.06 71 SER A N 1
ATOM 550 C CA . SER A 1 71 ? 9.733 9.947 -8.981 1.00 83.06 71 SER A CA 1
ATOM 551 C C . SER A 1 71 ? 9.652 8.417 -9.014 1.00 83.06 71 SER A C 1
ATOM 553 O O . SER A 1 71 ? 10.314 7.747 -8.225 1.00 83.06 71 SER A O 1
ATOM 555 N N . CYS A 1 72 ? 8.906 7.857 -9.973 1.00 87.44 72 CYS A N 1
ATOM 556 C CA . CYS A 1 72 ? 8.750 6.414 -10.165 1.00 87.44 72 CYS A CA 1
ATOM 557 C C . CYS A 1 72 ? 9.761 5.802 -11.145 1.00 87.44 72 CYS A C 1
ATOM 559 O O . CYS A 1 72 ? 9.836 4.575 -11.250 1.00 87.44 72 CYS A O 1
ATOM 561 N N . ALA A 1 73 ? 10.556 6.616 -11.847 1.00 88.25 73 ALA A N 1
ATOM 562 C CA . ALA A 1 73 ? 11.475 6.161 -12.889 1.00 88.25 73 ALA A CA 1
ATOM 563 C C . ALA A 1 73 ? 12.421 5.032 -12.438 1.00 88.25 73 ALA A C 1
ATOM 565 O O . ALA A 1 73 ? 12.582 4.070 -13.196 1.00 88.25 73 ALA A O 1
ATOM 566 N N . PRO A 1 74 ? 12.991 5.043 -11.210 1.00 88.69 74 PRO A N 1
ATOM 567 C CA . PRO A 1 74 ? 13.836 3.942 -10.760 1.00 88.69 74 PRO A CA 1
ATOM 568 C C . PRO A 1 74 ? 13.093 2.604 -10.710 1.00 88.69 74 PRO A C 1
ATOM 570 O O . PRO A 1 74 ? 13.712 1.570 -10.960 1.00 88.69 74 PRO A O 1
ATOM 573 N N . LEU A 1 75 ? 11.800 2.612 -10.387 1.00 86.94 75 LEU A N 1
ATOM 574 C CA . LEU A 1 75 ? 10.980 1.408 -10.315 1.00 86.94 75 LEU A CA 1
ATOM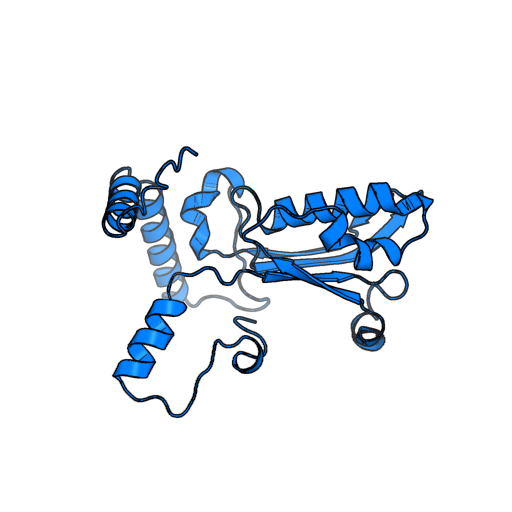 575 C C . LEU A 1 75 ? 10.530 0.960 -11.706 1.00 86.94 75 LEU A C 1
ATOM 577 O O . LEU A 1 75 ? 10.623 -0.220 -12.031 1.00 86.94 75 LEU A O 1
ATOM 581 N N . ILE A 1 76 ? 10.129 1.908 -12.555 1.00 88.38 76 ILE A N 1
ATOM 582 C CA . ILE A 1 76 ? 9.705 1.651 -13.938 1.00 88.38 76 ILE A CA 1
ATOM 583 C C . ILE A 1 76 ? 10.842 1.028 -14.754 1.00 88.38 76 ILE A C 1
ATOM 585 O O . ILE A 1 76 ? 10.627 0.057 -15.477 1.00 88.38 76 ILE A O 1
ATOM 589 N N . ALA A 1 77 ? 12.070 1.515 -14.562 1.00 89.31 77 ALA A N 1
ATOM 590 C CA . ALA A 1 77 ? 13.262 1.022 -15.246 1.00 89.31 77 ALA A CA 1
ATOM 591 C C . ALA A 1 77 ? 13.616 -0.444 -14.930 1.00 89.31 77 ALA A C 1
ATOM 593 O O . ALA A 1 77 ? 14.507 -0.999 -15.565 1.00 89.31 77 ALA A O 1
ATOM 594 N N . THR A 1 78 ? 12.943 -1.080 -13.964 1.00 85.69 78 THR A N 1
ATOM 595 C CA . THR A 1 78 ? 13.107 -2.519 -13.709 1.00 85.69 78 THR A CA 1
ATOM 596 C C . THR A 1 78 ? 12.379 -3.389 -14.734 1.00 85.69 78 THR A C 1
ATOM 598 O O . THR A 1 78 ? 12.646 -4.577 -14.788 1.00 85.69 78 THR A O 1
ATOM 601 N N . HIS A 1 79 ? 11.482 -2.832 -15.552 1.00 83.50 79 HIS A N 1
ATOM 602 C CA . HIS A 1 79 ? 10.703 -3.573 -16.550 1.00 83.50 79 HIS A CA 1
ATOM 603 C C . HIS A 1 79 ? 11.220 -3.330 -17.984 1.00 83.50 79 HIS A C 1
ATOM 605 O O . HIS A 1 79 ? 11.970 -2.376 -18.207 1.00 83.50 79 HIS A O 1
ATOM 611 N N . PRO A 1 80 ? 10.834 -4.156 -18.980 1.00 86.31 80 PRO A N 1
ATOM 612 C CA . PRO A 1 80 ? 11.160 -3.914 -20.387 1.00 86.31 80 PRO A CA 1
ATOM 613 C C . PRO A 1 80 ? 10.585 -2.582 -20.885 1.00 86.31 80 PRO A C 1
ATOM 615 O O . PRO A 1 80 ? 9.529 -2.148 -20.416 1.00 86.31 80 PRO A O 1
ATOM 618 N N . LEU A 1 81 ? 11.258 -1.951 -21.853 1.00 88.19 81 LEU A N 1
ATOM 619 C CA . LEU A 1 81 ? 10.901 -0.628 -22.389 1.00 88.19 81 LEU A CA 1
ATOM 620 C C . LEU A 1 81 ? 9.448 -0.561 -22.879 1.00 88.19 81 LEU A C 1
ATOM 622 O O . LEU A 1 81 ? 8.767 0.444 -22.684 1.00 88.19 81 LEU A O 1
ATOM 626 N N . GLU A 1 82 ? 8.947 -1.650 -23.459 1.00 88.50 82 GLU A N 1
ATOM 627 C CA . GLU A 1 82 ? 7.583 -1.758 -23.977 1.00 88.50 82 GLU A CA 1
ATOM 628 C C . GLU A 1 82 ? 6.526 -1.647 -22.866 1.00 88.50 82 GLU A C 1
ATOM 630 O O . GLU A 1 82 ? 5.400 -1.210 -23.110 1.00 88.50 82 GLU A O 1
ATOM 635 N N . ALA A 1 83 ? 6.890 -2.018 -21.634 1.00 87.00 83 ALA A N 1
ATOM 636 C CA . ALA A 1 83 ? 6.017 -1.997 -20.467 1.00 87.00 83 ALA A CA 1
ATOM 637 C C . ALA A 1 83 ? 6.110 -0.689 -19.662 1.00 87.00 83 ALA A C 1
ATOM 639 O O . ALA A 1 83 ? 5.238 -0.437 -18.830 1.00 87.00 83 ALA A O 1
ATOM 640 N N . HIS A 1 84 ? 7.117 0.163 -19.904 1.00 89.69 84 HIS A N 1
ATOM 641 C CA . HIS A 1 84 ? 7.394 1.350 -19.077 1.00 89.69 84 HIS A CA 1
ATOM 642 C C . HIS A 1 84 ? 6.196 2.279 -18.941 1.00 89.69 84 HIS A C 1
ATOM 644 O O . HIS A 1 84 ? 5.865 2.708 -17.838 1.00 89.69 84 HIS A O 1
ATOM 650 N N . ARG A 1 85 ? 5.527 2.569 -20.062 1.00 90.44 85 ARG A N 1
ATOM 651 C CA . ARG A 1 85 ? 4.371 3.467 -20.075 1.00 90.44 85 ARG A CA 1
ATOM 652 C C . ARG A 1 85 ? 3.221 2.906 -19.242 1.00 90.44 85 ARG A C 1
ATOM 654 O O . ARG A 1 85 ? 2.763 3.566 -18.318 1.00 90.44 85 ARG A O 1
ATOM 661 N N . LYS A 1 86 ? 2.789 1.679 -19.543 1.00 90.62 86 LYS A N 1
ATOM 662 C CA . LYS A 1 86 ? 1.642 1.044 -18.877 1.00 90.62 86 LYS A CA 1
ATOM 663 C C . LYS A 1 86 ? 1.909 0.805 -17.391 1.00 90.62 86 LYS A C 1
ATOM 665 O O . LYS A 1 86 ? 1.043 1.072 -16.568 1.00 90.62 86 LYS A O 1
ATOM 670 N N . PHE A 1 87 ? 3.120 0.375 -17.037 1.00 88.94 87 PHE A N 1
ATOM 671 C CA . PHE A 1 87 ? 3.504 0.176 -15.642 1.00 88.94 87 PHE A CA 1
ATOM 672 C C . PHE A 1 87 ? 3.619 1.501 -14.873 1.00 88.94 87 PHE A C 1
ATOM 674 O O . PHE A 1 87 ? 3.162 1.596 -13.737 1.00 88.94 87 PHE A O 1
ATOM 681 N N . GLY A 1 88 ? 4.162 2.552 -15.494 1.00 89.81 88 GLY A N 1
ATOM 682 C CA . GLY A 1 88 ? 4.208 3.885 -14.895 1.00 89.81 88 GLY A CA 1
ATOM 683 C C . GLY A 1 88 ? 2.818 4.481 -14.659 1.00 89.81 88 GLY A C 1
ATOM 684 O O . GLY A 1 88 ? 2.553 5.012 -13.580 1.00 89.81 88 GLY A O 1
ATOM 685 N N . ASP A 1 89 ? 1.917 4.356 -15.635 1.00 91.12 89 ASP A N 1
ATOM 686 C CA . ASP A 1 89 ? 0.522 4.794 -15.504 1.00 91.12 89 ASP A CA 1
ATOM 687 C C . ASP A 1 89 ? -0.213 3.987 -14.419 1.00 91.12 89 ASP A C 1
ATOM 689 O O . ASP A 1 89 ? -0.956 4.558 -13.617 1.00 91.12 89 ASP A O 1
ATOM 693 N N . PHE A 1 90 ? 0.064 2.683 -14.321 1.00 90.31 90 PHE A N 1
ATOM 694 C CA . PHE A 1 90 ? -0.453 1.824 -13.258 1.00 90.31 90 PHE A CA 1
ATOM 695 C C . PHE A 1 90 ? 0.011 2.267 -11.870 1.00 90.31 90 PHE A C 1
ATOM 697 O O . PHE A 1 90 ? -0.830 2.483 -11.003 1.00 90.31 90 PHE A O 1
ATOM 704 N N . ILE A 1 91 ? 1.317 2.475 -11.660 1.00 88.25 91 ILE A N 1
ATOM 705 C CA . ILE A 1 91 ? 1.866 2.935 -10.373 1.00 88.25 91 ILE A CA 1
ATOM 706 C C . ILE A 1 91 ? 1.209 4.246 -9.934 1.00 88.25 91 ILE A C 1
ATOM 708 O O . ILE A 1 91 ? 0.816 4.384 -8.776 1.00 88.25 91 ILE A O 1
ATOM 712 N N . LYS A 1 92 ? 1.045 5.204 -10.853 1.00 87.25 92 LYS A N 1
ATOM 713 C CA . LYS A 1 92 ? 0.351 6.465 -10.553 1.00 87.25 92 LYS A CA 1
ATOM 714 C C . LYS A 1 92 ? -1.095 6.224 -10.138 1.00 87.25 92 LYS A C 1
ATOM 716 O O . LYS A 1 92 ? -1.544 6.806 -9.156 1.00 87.25 92 LYS A O 1
ATOM 721 N N . GLY A 1 93 ? -1.809 5.360 -10.860 1.00 87.69 93 GLY A N 1
ATOM 722 C CA . GLY A 1 93 ? -3.171 4.960 -10.515 1.00 87.69 93 GLY A CA 1
ATOM 723 C C . GLY A 1 93 ? -3.254 4.335 -9.122 1.00 87.69 93 GLY A C 1
ATOM 724 O O . GLY A 1 93 ? -4.098 4.735 -8.324 1.00 87.69 93 GLY A O 1
ATOM 725 N N . VAL A 1 94 ? -2.333 3.424 -8.795 1.00 87.88 94 VAL A N 1
ATOM 726 C CA . VAL A 1 94 ? -2.225 2.807 -7.465 1.00 87.88 94 VAL A CA 1
ATOM 727 C C . VAL A 1 94 ? -1.961 3.859 -6.395 1.00 87.88 94 VAL A C 1
ATOM 729 O O . VAL A 1 94 ? -2.632 3.848 -5.372 1.00 87.88 94 VAL A O 1
ATOM 732 N N . PHE A 1 95 ? -1.059 4.812 -6.633 1.00 84.44 95 PHE A N 1
ATOM 733 C CA . PHE A 1 95 ? -0.780 5.879 -5.671 1.00 84.44 95 PHE A CA 1
ATOM 734 C C . PHE A 1 95 ? -1.991 6.792 -5.442 1.00 84.44 95 PHE A C 1
ATOM 736 O O . PHE A 1 95 ? -2.283 7.174 -4.312 1.00 84.44 95 PHE A O 1
ATOM 743 N N . VAL A 1 96 ? -2.748 7.101 -6.498 1.00 83.06 96 VAL A N 1
ATOM 744 C CA . VAL A 1 96 ? -4.020 7.828 -6.379 1.00 83.06 96 VAL A CA 1
ATOM 745 C C . VAL A 1 96 ? -5.059 7.006 -5.614 1.00 83.06 96 VAL A C 1
ATOM 747 O O . VAL A 1 96 ? -5.860 7.582 -4.891 1.00 83.06 96 VAL A O 1
ATOM 750 N N . VAL A 1 97 ? -5.061 5.678 -5.720 1.00 83.81 97 VAL A N 1
ATOM 751 C CA . VAL A 1 97 ? -5.927 4.827 -4.888 1.00 83.81 97 VAL A CA 1
ATOM 752 C C . VAL A 1 97 ? -5.434 4.750 -3.442 1.00 83.81 97 VAL A C 1
ATOM 754 O O . VAL A 1 97 ? -6.266 4.690 -2.548 1.00 83.81 97 VAL A O 1
ATOM 757 N N . PHE A 1 98 ? -4.123 4.756 -3.215 1.00 82.44 98 PHE A N 1
ATOM 758 C CA . PHE A 1 98 ? -3.501 4.648 -1.896 1.00 82.44 98 PHE A CA 1
ATOM 759 C C . PHE A 1 98 ? -3.613 5.937 -1.070 1.00 82.44 98 PHE A C 1
ATOM 761 O O . PHE A 1 98 ? -3.789 5.873 0.141 1.00 82.44 98 PHE A O 1
ATOM 768 N N . HIS A 1 99 ? -3.488 7.099 -1.719 1.00 75.25 99 HIS A N 1
ATOM 769 C CA . HIS A 1 99 ? -3.435 8.408 -1.058 1.00 75.25 99 HIS A CA 1
ATOM 770 C C . HIS A 1 99 ? -4.498 9.399 -1.569 1.00 75.25 99 HIS A C 1
ATOM 772 O O . HIS A 1 99 ? -4.913 10.314 -0.862 1.00 75.25 99 HIS A O 1
ATOM 778 N N . GLY A 1 100 ? -4.959 9.248 -2.810 1.00 66.62 100 GLY A N 1
ATOM 779 C CA . GLY A 1 100 ? -5.864 10.199 -3.453 1.00 66.62 100 GLY A CA 1
ATOM 780 C C . GLY A 1 100 ? -7.326 10.084 -3.005 1.00 66.62 100 GLY A C 1
ATOM 781 O O . GLY A 1 100 ? -7.852 9.010 -2.718 1.00 66.62 100 GLY A O 1
ATOM 782 N N . PHE A 1 101 ? -8.003 11.239 -2.985 1.00 53.84 101 PHE A N 1
ATOM 783 C CA . PHE A 1 101 ? -9.453 11.430 -2.839 1.00 53.84 101 PHE A CA 1
ATOM 784 C C . PHE A 1 101 ? -10.169 10.450 -1.896 1.00 53.84 101 PHE A C 1
ATOM 786 O O . PHE A 1 101 ? -11.181 9.853 -2.270 1.00 53.84 101 PHE A O 1
ATOM 793 N N . GLY A 1 102 ? -9.761 10.387 -0.630 1.00 54.44 102 GLY A N 1
ATOM 794 C CA . GLY A 1 102 ? -10.553 9.732 0.417 1.00 54.44 102 GLY A CA 1
ATOM 795 C C . GLY A 1 102 ? -10.442 8.209 0.460 1.00 54.44 102 GLY A C 1
ATOM 796 O O . GLY A 1 102 ? -11.402 7.511 0.788 1.00 54.44 102 GLY A O 1
ATOM 797 N N . LYS A 1 103 ? -9.281 7.679 0.089 1.00 60.31 103 LYS A N 1
ATOM 798 C CA . LYS A 1 103 ? -8.926 6.269 0.237 1.00 60.31 103 LYS A CA 1
ATOM 799 C C . LYS A 1 103 ? -7.640 6.202 1.051 1.00 60.31 103 LYS A C 1
ATOM 801 O O . LYS A 1 103 ? -6.562 6.106 0.492 1.00 60.31 103 LYS A O 1
ATOM 806 N N . TYR A 1 104 ? -7.778 6.371 2.363 1.00 74.00 104 TYR A N 1
ATOM 807 C CA . TYR A 1 104 ? -6.675 6.425 3.323 1.00 74.00 104 TYR A CA 1
ATOM 808 C C . TYR A 1 104 ? -6.156 5.015 3.603 1.00 74.00 104 TYR A C 1
ATOM 810 O O . TYR A 1 104 ? -6.445 4.424 4.643 1.00 74.00 104 TYR A O 1
ATOM 818 N N . PHE A 1 105 ? -5.440 4.445 2.636 1.00 81.44 105 PHE A N 1
ATOM 819 C CA . PHE A 1 105 ? -4.718 3.207 2.880 1.00 81.44 105 PHE A CA 1
ATOM 820 C C . PHE A 1 105 ? -3.489 3.510 3.734 1.00 81.44 105 PHE A C 1
ATOM 822 O O . PHE A 1 105 ? -2.690 4.387 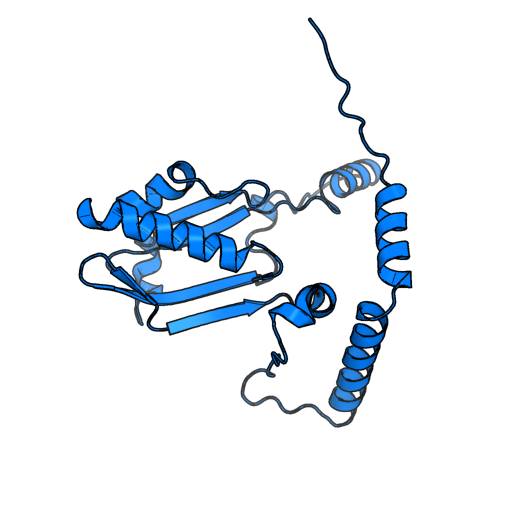3.415 1.00 81.44 105 PHE A O 1
ATOM 829 N N . SER A 1 106 ? -3.322 2.754 4.812 1.00 82.62 106 SER A N 1
ATOM 830 C CA . SER A 1 106 ? -2.070 2.703 5.569 1.00 82.62 106 SER A CA 1
ATOM 831 C C . SER A 1 106 ? -1.113 1.664 4.974 1.00 82.62 106 SER A C 1
ATOM 833 O O . SER A 1 106 ? 0.106 1.773 5.119 1.00 82.62 106 SER A O 1
ATOM 835 N N . PHE A 1 107 ? -1.661 0.683 4.251 1.00 85.75 107 PHE A N 1
ATOM 836 C CA . PHE A 1 107 ? -0.920 -0.362 3.559 1.00 85.75 107 PHE A CA 1
ATOM 837 C C . PHE A 1 107 ? -1.684 -0.838 2.320 1.00 85.75 107 PHE A C 1
ATOM 839 O O . PHE A 1 107 ? -2.902 -0.996 2.359 1.00 85.75 107 PHE A O 1
ATOM 846 N N . LEU A 1 108 ? -0.969 -1.095 1.226 1.00 87.75 108 LEU A N 1
ATOM 847 C CA . LEU A 1 108 ? -1.520 -1.721 0.029 1.00 87.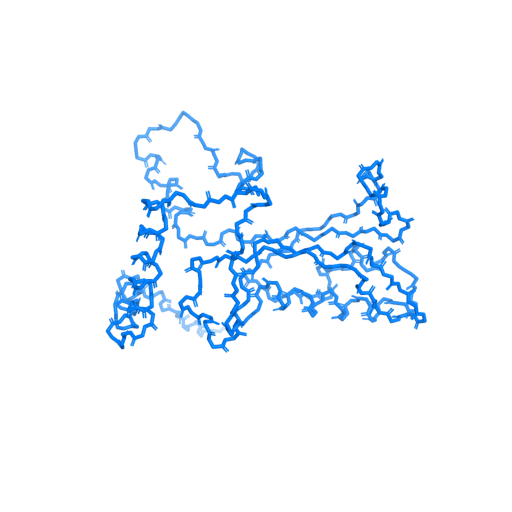75 108 LEU A CA 1
ATOM 848 C C . LEU A 1 108 ? -0.444 -2.580 -0.631 1.00 87.75 108 LEU A C 1
ATOM 850 O O . LEU A 1 108 ? 0.616 -2.087 -1.010 1.00 87.75 108 LEU A O 1
ATOM 854 N N . GLU A 1 109 ? -0.747 -3.857 -0.785 1.00 88.00 109 GLU A N 1
ATOM 855 C CA . GLU A 1 109 ? 0.107 -4.869 -1.382 1.00 88.00 109 GLU A CA 1
ATOM 856 C C . GLU A 1 109 ? -0.645 -5.563 -2.511 1.00 88.00 109 GLU A C 1
ATOM 858 O O . GLU A 1 109 ? -1.834 -5.862 -2.399 1.00 88.00 109 GLU A O 1
ATOM 863 N N . MET A 1 110 ? 0.067 -5.818 -3.605 1.00 88.81 110 MET A N 1
ATOM 864 C CA . MET A 1 110 ? -0.430 -6.582 -4.742 1.00 88.81 110 MET A CA 1
ATOM 865 C C . MET A 1 110 ? 0.559 -7.710 -5.014 1.00 88.81 110 MET A C 1
ATOM 867 O O . MET A 1 110 ? 1.577 -7.491 -5.675 1.00 88.81 110 MET A O 1
ATOM 871 N N . ASN A 1 111 ? 0.304 -8.891 -4.455 1.00 86.94 111 ASN A N 1
ATOM 872 C CA . ASN A 1 111 ? 1.233 -10.009 -4.532 1.00 86.94 111 ASN A CA 1
ATOM 873 C C . ASN A 1 111 ? 0.502 -11.365 -4.566 1.00 86.94 111 ASN A C 1
ATOM 875 O O . ASN A 1 111 ? -0.001 -11.785 -3.531 1.00 86.94 111 ASN A O 1
ATOM 879 N N . PRO A 1 112 ? 0.490 -12.090 -5.703 1.00 87.75 112 PRO A N 1
ATOM 880 C CA . PRO A 1 112 ? 1.291 -11.827 -6.895 1.00 87.75 112 PRO A CA 1
ATOM 881 C C . PRO A 1 112 ? 0.735 -10.718 -7.798 1.00 87.75 112 PRO A C 1
ATOM 883 O O . PRO A 1 112 ? -0.471 -10.516 -7.935 1.00 87.75 112 PRO A O 1
ATOM 886 N N . PHE A 1 113 ? 1.654 -10.042 -8.483 1.00 85.25 113 PHE A N 1
ATOM 887 C CA . PHE A 1 113 ? 1.382 -9.092 -9.557 1.00 85.25 113 PHE A CA 1
ATOM 888 C C . PHE A 1 113 ? 2.004 -9.611 -10.856 1.00 85.25 113 PHE A C 1
ATOM 890 O O . PHE A 1 113 ? 3.155 -10.049 -10.864 1.00 85.25 113 PHE A O 1
ATOM 897 N N . ALA A 1 114 ? 1.252 -9.564 -11.952 1.00 87.06 114 ALA A N 1
ATOM 898 C CA . ALA A 1 114 ? 1.687 -10.054 -13.252 1.00 87.06 114 ALA A CA 1
ATOM 899 C C . ALA A 1 114 ? 1.603 -8.966 -14.326 1.00 87.06 114 ALA A C 1
ATOM 901 O O . ALA A 1 114 ? 0.687 -8.150 -14.339 1.00 87.06 114 ALA A O 1
ATOM 902 N N . MET A 1 115 ? 2.538 -9.007 -15.275 1.00 84.75 115 MET A N 1
ATOM 903 C CA . MET A 1 115 ? 2.496 -8.208 -16.499 1.00 84.75 115 MET A CA 1
ATOM 904 C C . MET A 1 115 ? 2.278 -9.143 -17.689 1.00 84.75 115 MET A C 1
ATOM 906 O O . MET A 1 115 ? 3.149 -9.953 -18.002 1.00 84.75 115 MET A O 1
ATOM 910 N N . VAL A 1 116 ? 1.137 -9.033 -18.370 1.00 86.88 116 VAL A N 1
ATOM 911 C CA . VAL A 1 116 ? 0.801 -9.870 -19.536 1.00 86.88 116 VAL A CA 1
ATOM 912 C C . VAL A 1 116 ? 0.572 -8.962 -20.735 1.00 86.88 116 VAL A C 1
ATOM 914 O O . VAL A 1 116 ? -0.283 -8.087 -20.698 1.00 86.88 116 VAL A O 1
ATOM 917 N N . ASN A 1 117 ? 1.352 -9.130 -21.808 1.00 85.50 117 ASN A N 1
ATOM 918 C CA . ASN A 1 117 ? 1.304 -8.253 -22.994 1.00 85.50 117 ASN A CA 1
ATOM 919 C C . ASN A 1 117 ? 1.468 -6.751 -22.657 1.00 85.50 117 ASN A C 1
ATOM 921 O O . ASN A 1 117 ? 0.864 -5.870 -23.277 1.00 85.50 117 ASN A O 1
ATOM 925 N N . GLY A 1 118 ? 2.278 -6.463 -21.634 1.00 82.69 118 GLY A N 1
ATOM 926 C CA . GLY A 1 118 ? 2.497 -5.117 -21.107 1.00 82.69 118 GLY A CA 1
ATOM 927 C C . GLY A 1 118 ? 1.352 -4.570 -20.249 1.00 82.69 118 GLY A C 1
ATOM 928 O O . GLY A 1 118 ? 1.483 -3.458 -19.752 1.00 82.69 118 GLY A O 1
ATOM 929 N N . GLU A 1 119 ? 0.256 -5.306 -20.066 1.00 86.75 119 GLU A N 1
ATOM 930 C CA . GLU A 1 119 ? -0.852 -4.911 -19.192 1.00 86.75 119 GLU A CA 1
ATOM 931 C C . GLU A 1 119 ? -0.634 -5.412 -17.751 1.00 86.75 119 GLU A C 1
ATOM 933 O O . GLU A 1 119 ? -0.204 -6.558 -17.572 1.00 86.75 119 GLU A O 1
ATOM 938 N N . PRO A 1 120 ? -0.926 -4.580 -16.736 1.00 89.50 120 PRO A N 1
ATOM 939 C CA . PRO A 1 120 ? -0.793 -4.923 -15.323 1.00 89.50 120 PRO A CA 1
ATOM 940 C C . PRO A 1 120 ? -1.994 -5.726 -14.800 1.00 89.50 120 PRO A C 1
ATOM 942 O O . PRO A 1 120 ? -3.146 -5.335 -14.984 1.00 89.50 120 PRO A O 1
ATOM 945 N N . TYR A 1 121 ? -1.722 -6.811 -14.076 1.00 89.00 121 TYR A N 1
ATOM 946 C CA . TYR A 1 121 ? -2.720 -7.679 -13.451 1.00 89.00 121 TYR A CA 1
ATOM 947 C C . TYR A 1 121 ? -2.347 -7.965 -11.989 1.00 89.00 121 TYR A C 1
ATOM 949 O O . TYR A 1 121 ? -1.492 -8.817 -11.731 1.00 89.00 121 TYR A O 1
ATOM 957 N N . PRO A 1 122 ? -2.976 -7.289 -11.013 1.00 89.62 122 PRO A N 1
ATOM 958 C CA . PRO A 1 122 ? -2.896 -7.713 -9.621 1.00 89.62 122 PRO A CA 1
ATOM 959 C C . PRO A 1 122 ? -3.737 -8.986 -9.441 1.00 89.62 122 PRO A C 1
ATOM 961 O O . PRO A 1 122 ? -4.944 -8.969 -9.678 1.00 89.62 122 PRO A O 1
ATOM 964 N N . LEU A 1 123 ? -3.096 -10.100 -9.085 1.00 88.69 123 LEU A N 1
ATOM 965 C CA . LEU A 1 123 ? -3.762 -11.399 -8.918 1.00 88.69 123 LEU A CA 1
ATOM 966 C C . LEU A 1 123 ? -4.274 -11.603 -7.490 1.00 88.69 123 LEU A C 1
ATOM 968 O O . LEU A 1 123 ? -5.272 -12.290 -7.294 1.00 88.69 123 LEU A O 1
ATOM 972 N N . ASP A 1 124 ? -3.598 -10.991 -6.523 1.00 87.75 124 ASP A N 1
ATOM 973 C CA . ASP A 1 124 ? -4.029 -10.897 -5.133 1.00 87.75 124 ASP A CA 1
ATOM 974 C C . ASP A 1 124 ? -3.745 -9.486 -4.611 1.00 87.75 124 ASP A C 1
ATOM 976 O O . ASP A 1 124 ? -2.781 -8.840 -5.039 1.00 87.75 124 ASP A O 1
ATOM 980 N N . ILE A 1 125 ? -4.617 -8.990 -3.735 1.00 88.44 125 ILE A N 1
ATOM 981 C CA . ILE A 1 125 ? -4.538 -7.645 -3.170 1.00 88.44 125 ILE A CA 1
ATOM 982 C C . ILE A 1 125 ? -4.848 -7.714 -1.682 1.00 88.44 125 ILE A C 1
ATOM 984 O O . ILE A 1 125 ? -5.926 -8.144 -1.274 1.00 88.44 125 ILE A O 1
ATOM 988 N N . ARG A 1 126 ? -3.936 -7.168 -0.883 1.00 87.31 126 ARG A N 1
ATOM 989 C CA . ARG A 1 126 ? -4.116 -6.959 0.550 1.00 87.31 126 ARG A CA 1
ATOM 990 C C . ARG A 1 126 ? -4.002 -5.473 0.850 1.00 87.31 126 ARG A C 1
ATOM 992 O O . ARG A 1 126 ? -3.002 -4.846 0.522 1.00 87.31 126 ARG A O 1
ATOM 999 N N . GLY A 1 127 ? -5.022 -4.901 1.478 1.00 87.38 127 GLY A N 1
ATOM 1000 C CA . GLY A 1 127 ? -5.029 -3.495 1.872 1.00 87.38 127 GLY A CA 1
ATOM 1001 C C . GLY A 1 127 ? -5.417 -3.326 3.334 1.00 87.38 127 GLY A C 1
ATOM 1002 O O . GLY A 1 127 ? -6.261 -4.064 3.836 1.00 87.38 127 GLY A O 1
ATOM 1003 N N . GLU A 1 128 ? -4.812 -2.349 4.001 1.00 87.12 128 GLU A N 1
ATOM 1004 C CA . GLU A 1 128 ? -5.219 -1.876 5.324 1.00 87.12 128 GLU A CA 1
ATOM 1005 C C . GLU A 1 128 ? -5.682 -0.425 5.174 1.00 87.12 128 GLU A C 1
ATOM 1007 O O . GLU A 1 128 ? -4.969 0.409 4.607 1.00 87.12 128 GLU A O 1
ATOM 1012 N N . LEU A 1 129 ? -6.895 -0.142 5.642 1.00 84.06 129 LEU A N 1
ATOM 1013 C CA . LEU A 1 129 ? -7.481 1.195 5.652 1.00 84.06 129 LEU A CA 1
ATOM 1014 C C . LEU A 1 129 ? -7.388 1.787 7.055 1.00 84.06 129 LEU A C 1
ATOM 1016 O O . LEU A 1 129 ? -7.446 1.059 8.044 1.00 84.06 129 LEU A O 1
ATOM 1020 N N . ASP A 1 130 ? -7.259 3.106 7.120 1.00 82.88 130 ASP A N 1
ATOM 1021 C CA . ASP A 1 130 ? -7.320 3.870 8.362 1.00 82.88 130 ASP A CA 1
ATOM 1022 C C . ASP A 1 130 ? -8.784 4.079 8.780 1.00 82.88 130 ASP A C 1
ATOM 1024 O O . ASP A 1 130 ? -9.446 5.016 8.323 1.00 82.88 130 ASP A O 1
ATOM 1028 N N . ASP A 1 131 ? -9.301 3.174 9.611 1.00 78.00 131 ASP A N 1
ATOM 1029 C CA . ASP A 1 131 ? -10.673 3.172 10.133 1.00 78.00 131 ASP A CA 1
ATOM 1030 C C . ASP A 1 131 ? -11.076 4.503 10.780 1.00 78.00 131 ASP A C 1
ATOM 1032 O O . ASP A 1 131 ? -12.215 4.941 10.607 1.00 78.00 131 ASP A O 1
ATOM 1036 N N . THR A 1 132 ? -10.131 5.230 11.376 1.00 76.00 132 THR A N 1
ATOM 1037 C CA . THR A 1 132 ? -10.372 6.565 11.938 1.00 76.00 132 THR A CA 1
ATOM 1038 C C . THR A 1 132 ? -10.828 7.578 10.891 1.00 76.00 132 THR A C 1
ATOM 1040 O O . THR A 1 132 ? -11.418 8.598 11.228 1.00 76.00 132 THR A O 1
ATOM 1043 N N . THR A 1 133 ? -10.606 7.316 9.600 1.00 74.75 133 THR A N 1
ATOM 1044 C CA . THR A 1 133 ? -11.055 8.178 8.499 1.00 74.75 133 THR A CA 1
ATOM 1045 C C . THR A 1 133 ? -12.417 7.777 7.931 1.00 74.75 133 THR A C 1
ATOM 1047 O O . THR A 1 133 ? -12.911 8.436 7.010 1.00 74.75 133 THR A O 1
ATOM 1050 N N . THR A 1 134 ? -13.068 6.743 8.476 1.00 73.62 134 THR A N 1
ATOM 1051 C CA . THR A 1 134 ? -14.373 6.247 8.007 1.00 73.62 134 THR A CA 1
ATOM 1052 C C . THR A 1 134 ? -15.403 7.371 7.913 1.00 73.62 134 THR A C 1
ATOM 1054 O O . THR A 1 134 ? -16.109 7.480 6.909 1.00 73.62 134 THR A O 1
ATOM 1057 N N . PHE A 1 135 ? -15.426 8.289 8.883 1.00 71.31 135 PHE A N 1
ATOM 1058 C CA . PHE A 1 135 ? -16.358 9.421 8.890 1.00 71.31 135 PHE A CA 1
ATOM 1059 C C . PHE A 1 135 ? -16.235 10.332 7.653 1.00 71.31 135 PHE A C 1
ATOM 1061 O O . PHE A 1 135 ? -17.249 10.792 7.131 1.00 71.31 135 PHE A O 1
ATOM 1068 N N . LYS A 1 136 ? -15.022 10.551 7.121 1.00 69.00 136 LYS A N 1
ATOM 1069 C CA . LYS A 1 136 ? -14.804 11.360 5.903 1.00 69.00 136 LYS A CA 1
ATOM 1070 C C . LYS A 1 136 ? -15.192 10.611 4.631 1.00 69.00 136 LYS A C 1
ATOM 1072 O O . LYS A 1 136 ? -15.524 11.226 3.616 1.00 69.00 136 LYS A O 1
ATOM 1077 N N . ASN A 1 137 ? -15.114 9.282 4.662 1.00 72.25 137 ASN A N 1
ATOM 1078 C CA . ASN A 1 137 ? -15.110 8.458 3.456 1.00 72.25 137 ASN A CA 1
ATOM 1079 C C . ASN A 1 137 ? -16.262 7.473 3.364 1.00 72.25 137 ASN A C 1
ATOM 1081 O O . ASN A 1 137 ? -16.315 6.735 2.385 1.00 72.25 137 ASN A O 1
ATOM 1085 N N . PHE A 1 138 ? -17.211 7.491 4.298 1.00 69.31 138 PHE A N 1
ATOM 1086 C CA . PHE A 1 138 ? -18.312 6.528 4.335 1.00 69.31 138 PHE A CA 1
ATOM 1087 C C . PHE A 1 138 ? -19.051 6.413 2.987 1.00 69.31 138 PHE A C 1
ATOM 1089 O O . PHE A 1 138 ? -19.393 5.320 2.548 1.00 69.31 138 PHE A O 1
ATOM 1096 N N . LYS A 1 139 ? -19.226 7.529 2.256 1.00 72.31 139 LYS A N 1
ATOM 1097 C CA . LYS A 1 139 ? -19.842 7.526 0.913 1.00 72.31 139 LYS A CA 1
ATOM 1098 C C . LYS A 1 139 ? -18.990 6.810 -0.140 1.00 72.31 139 LYS A C 1
ATOM 1100 O O . LYS A 1 139 ? -19.538 6.246 -1.080 1.00 72.31 139 LYS A O 1
ATOM 1105 N N . LYS A 1 140 ? -17.663 6.890 -0.019 1.00 75.25 140 LYS A N 1
ATOM 1106 C CA . LYS A 1 140 ? -16.689 6.329 -0.969 1.00 75.25 140 LYS A CA 1
ATOM 1107 C C . LYS A 1 140 ? -16.376 4.869 -0.674 1.00 75.25 140 LYS A C 1
ATOM 1109 O O . LYS A 1 140 ? -16.190 4.098 -1.608 1.00 75.25 140 LYS A O 1
ATOM 1114 N N . TRP A 1 141 ? -16.280 4.517 0.604 1.00 75.88 141 TRP A N 1
ATOM 1115 C CA . TRP A 1 141 ? -15.984 3.159 1.058 1.00 75.88 141 TRP A CA 1
ATOM 1116 C C . TRP A 1 141 ? -17.225 2.269 1.017 1.00 75.88 141 TRP A C 1
ATOM 1118 O O . TRP A 1 141 ? -17.106 1.056 0.881 1.00 75.88 141 TRP A O 1
ATOM 1128 N N . GLY A 1 142 ? -18.416 2.872 1.061 1.00 77.19 142 GLY A N 1
ATOM 1129 C CA . GLY A 1 142 ? -19.665 2.131 1.146 1.00 77.19 142 GLY A CA 1
ATOM 1130 C C . GLY A 1 142 ? -19.805 1.470 2.517 1.00 77.19 142 GLY A C 1
ATOM 1131 O O . GLY A 1 142 ? -19.286 1.969 3.511 1.00 77.19 142 GLY A O 1
ATOM 1132 N N . GLY A 1 143 ? -20.515 0.343 2.571 1.00 74.75 143 GLY A N 1
ATOM 1133 C CA . GLY A 1 143 ? -20.645 -0.475 3.781 1.00 74.75 143 GLY A CA 1
ATOM 1134 C C . GLY A 1 143 ? -19.457 -1.414 3.962 1.00 74.75 143 GLY A C 1
ATOM 1135 O O . GLY A 1 143 ? -19.657 -2.623 4.008 1.00 74.75 143 GLY A O 1
ATOM 1136 N N . ILE A 1 144 ? -18.234 -0.878 3.956 1.00 79.62 144 ILE A N 1
ATOM 1137 C CA . ILE A 1 144 ? -17.051 -1.687 4.249 1.00 79.62 144 ILE A CA 1
ATOM 1138 C C . ILE A 1 144 ? -17.091 -2.114 5.717 1.00 79.62 144 ILE A C 1
ATOM 1140 O O . ILE A 1 144 ? -17.431 -1.318 6.589 1.00 79.62 144 ILE A O 1
ATOM 1144 N N . GLU A 1 145 ? -16.753 -3.370 5.980 1.00 77.81 145 GLU A N 1
ATOM 1145 C CA . GLU A 1 145 ? -16.651 -3.912 7.331 1.00 77.81 145 GLU A CA 1
ATOM 1146 C C . GLU A 1 145 ? -15.177 -4.125 7.672 1.00 77.81 145 GLU A C 1
ATOM 1148 O O . GLU A 1 145 ? -14.396 -4.565 6.824 1.00 77.81 145 GLU A O 1
ATOM 1153 N N . PHE A 1 146 ? -14.803 -3.832 8.916 1.00 80.69 146 PHE A N 1
ATOM 1154 C CA . PHE A 1 146 ? -13.477 -4.118 9.455 1.00 80.69 146 PHE A CA 1
ATOM 1155 C C . PHE A 1 146 ? -13.542 -5.439 10.231 1.00 80.69 146 PHE A C 1
ATOM 1157 O O . PHE A 1 146 ? -13.976 -5.456 11.385 1.00 80.69 146 PHE A O 1
ATOM 1164 N N . PRO A 1 147 ? -13.179 -6.579 9.611 1.00 81.38 147 PRO A N 1
ATOM 1165 C CA . PRO A 1 147 ? -13.332 -7.871 10.254 1.00 81.38 147 PRO A CA 1
ATOM 1166 C C . PRO A 1 147 ? -12.342 -8.025 11.406 1.00 81.38 147 PRO A C 1
ATOM 1168 O O . PRO A 1 147 ? -11.198 -7.569 11.361 1.00 81.38 147 PRO A O 1
ATOM 1171 N N . LEU A 1 148 ? -12.768 -8.762 12.427 1.00 82.69 148 LEU A N 1
ATOM 1172 C CA . LEU A 1 148 ? -11.873 -9.171 13.497 1.00 82.69 148 LEU A CA 1
ATOM 1173 C C . LEU A 1 148 ? -10.797 -10.128 12.966 1.00 82.69 148 LEU A C 1
ATOM 1175 O O . LEU A 1 148 ? -11.040 -10.872 12.009 1.00 82.69 148 LEU A O 1
ATOM 1179 N N . PRO A 1 149 ? -9.626 -10.184 13.626 1.00 83.50 149 PRO A N 1
ATOM 1180 C CA . PRO A 1 149 ? -8.624 -11.194 13.331 1.00 83.50 149 PRO A CA 1
ATOM 1181 C C . PRO A 1 149 ? -9.218 -12.602 13.374 1.00 83.50 149 PRO A C 1
ATOM 1183 O O . PRO A 1 149 ? -10.067 -12.910 14.217 1.00 83.50 149 PRO A O 1
ATOM 1186 N N . PHE A 1 150 ? -8.737 -13.468 12.483 1.00 81.75 150 PHE A N 1
ATOM 1187 C CA . PHE A 1 150 ? -9.213 -14.843 12.385 1.00 81.75 150 PHE A CA 1
ATOM 1188 C C . PHE A 1 150 ? -9.195 -15.551 13.749 1.00 81.75 150 PHE A C 1
ATOM 1190 O O . PHE A 1 150 ? -8.205 -15.508 14.479 1.00 81.75 150 PHE A O 1
ATOM 1197 N N . GLY A 1 151 ? -10.304 -16.213 14.083 1.00 83.50 151 GLY A N 1
ATOM 1198 C CA . GLY A 1 151 ? -10.462 -16.958 15.334 1.00 83.50 151 GLY A CA 1
ATOM 1199 C C . GLY A 1 151 ? -10.818 -16.109 16.558 1.00 83.50 151 GLY A C 1
ATOM 1200 O O . GLY A 1 151 ? -11.044 -16.677 17.626 1.00 83.50 151 GLY A O 1
ATOM 1201 N N . ARG A 1 152 ? -10.913 -14.777 16.434 1.00 87.62 152 ARG A N 1
ATOM 1202 C CA . ARG A 1 152 ? -11.400 -13.917 17.518 1.00 87.62 152 ARG A CA 1
ATOM 1203 C C . ARG A 1 152 ? -12.924 -13.838 17.491 1.00 87.62 152 ARG A C 1
ATOM 1205 O O . ARG A 1 152 ? -13.529 -13.574 16.458 1.00 87.62 152 ARG A O 1
ATOM 1212 N N . VAL A 1 153 ? -13.528 -13.996 18.662 1.00 88.56 153 VAL A N 1
ATOM 1213 C CA . VAL A 1 153 ? -14.937 -13.682 18.915 1.00 88.56 153 VAL A CA 1
ATOM 1214 C C . VAL A 1 153 ? -14.965 -12.659 20.040 1.00 88.56 153 VAL A C 1
ATOM 1216 O O . VAL A 1 153 ? -14.266 -12.838 21.038 1.00 88.56 153 VAL A O 1
ATOM 1219 N N . LEU A 1 154 ? -15.721 -11.576 19.868 1.00 87.81 154 LEU A N 1
ATOM 1220 C CA . LEU A 1 154 ? -15.884 -10.580 20.925 1.00 87.81 154 LEU A CA 1
ATOM 1221 C C . LEU A 1 154 ? -16.686 -11.184 22.077 1.00 87.81 154 LEU A C 1
ATOM 1223 O O . LEU A 1 154 ? -17.686 -11.876 21.872 1.00 87.81 154 LEU A O 1
ATOM 1227 N N . SER A 1 155 ? -16.252 -10.907 23.301 1.00 92.50 155 SER A N 1
ATOM 1228 C CA . SER A 1 155 ? -17.086 -11.128 24.477 1.00 92.50 155 SER A CA 1
ATOM 1229 C C . SER A 1 155 ? -18.316 -10.206 24.444 1.00 92.50 155 SER A C 1
ATOM 1231 O O . SER A 1 155 ? -18.272 -9.153 23.806 1.00 92.50 155 SER A O 1
ATOM 1233 N N . PRO A 1 156 ? -19.399 -10.525 25.180 1.00 93.94 156 PRO A N 1
ATOM 1234 C CA . PRO A 1 156 ? -20.584 -9.665 25.232 1.00 93.94 156 PRO A CA 1
ATOM 1235 C C . PRO A 1 156 ? -20.270 -8.211 25.615 1.00 93.94 156 PRO A C 1
ATOM 1237 O O . PRO A 1 156 ? -20.878 -7.283 25.090 1.00 93.94 156 PRO A O 1
ATOM 1240 N N . THR A 1 157 ? -19.290 -8.006 26.502 1.00 92.88 157 THR A N 1
ATOM 1241 C CA . THR A 1 157 ? -18.840 -6.671 26.908 1.00 92.88 157 THR A CA 1
ATOM 1242 C C . THR A 1 157 ? -18.096 -5.955 25.784 1.00 92.88 157 THR A C 1
ATOM 1244 O O . THR A 1 157 ? -18.365 -4.784 25.539 1.00 92.88 157 THR A O 1
ATOM 1247 N N . GLU A 1 158 ? -17.182 -6.632 25.083 1.00 89.94 158 GLU A N 1
ATOM 1248 C CA . GLU A 1 158 ? -16.468 -6.029 23.950 1.00 89.94 158 GLU A CA 1
ATOM 1249 C C . GLU A 1 158 ? -17.426 -5.686 22.806 1.00 89.94 158 GLU A C 1
ATOM 1251 O O . GLU A 1 158 ? -17.314 -4.601 22.248 1.00 89.94 158 GLU A O 1
ATOM 1256 N N . SER A 1 159 ? -18.401 -6.550 22.502 1.00 89.25 159 SER A N 1
ATOM 1257 C CA . SER A 1 159 ? -19.450 -6.252 21.518 1.00 89.25 159 SER A CA 1
ATOM 1258 C C . SER A 1 159 ? -20.259 -5.016 21.903 1.00 89.25 159 SER A C 1
ATOM 1260 O O . SER A 1 159 ? -20.493 -4.154 21.065 1.00 89.25 159 SER A O 1
ATOM 1262 N N . PHE A 1 160 ? -20.644 -4.892 23.177 1.00 89.06 160 PHE A N 1
ATOM 1263 C CA . PHE A 1 160 ? -21.380 -3.721 23.650 1.00 89.06 160 PHE A CA 1
ATOM 1264 C C . PHE A 1 160 ? -20.573 -2.424 23.502 1.00 89.06 160 PHE A C 1
ATOM 1266 O O . PHE A 1 160 ? -21.111 -1.420 23.043 1.00 89.06 160 PHE A O 1
ATOM 1273 N N . ILE A 1 161 ? -19.285 -2.438 23.863 1.00 88.94 161 ILE A N 1
ATOM 1274 C CA . ILE A 1 161 ? -18.410 -1.268 23.701 1.00 88.94 161 ILE A CA 1
ATOM 1275 C C . ILE A 1 161 ? -18.204 -0.938 22.221 1.00 88.94 161 ILE A C 1
ATOM 1277 O O . ILE A 1 161 ? -18.311 0.225 21.850 1.00 88.94 161 ILE A O 1
ATOM 1281 N N . HIS A 1 162 ? -17.985 -1.947 21.380 1.00 83.88 162 HIS A N 1
ATOM 1282 C CA . HIS A 1 162 ? -17.819 -1.776 19.938 1.00 83.88 162 HIS A CA 1
ATOM 1283 C C . HIS A 1 162 ? -19.044 -1.115 19.292 1.00 83.88 162 HIS A C 1
ATOM 1285 O O . HIS A 1 162 ? -18.912 -0.159 18.536 1.00 83.88 162 HIS A O 1
ATOM 1291 N N . GLU A 1 163 ? -20.254 -1.559 19.643 1.00 84.44 163 GLU A N 1
ATOM 1292 C CA . GLU A 1 163 ? -21.486 -0.941 19.141 1.00 84.44 163 GLU A CA 1
ATOM 1293 C C . GLU A 1 163 ? -21.674 0.510 19.601 1.00 84.44 163 GLU A C 1
ATOM 1295 O O . GLU A 1 163 ? -22.313 1.303 18.903 1.00 84.44 163 GLU A O 1
ATOM 1300 N N . LEU A 1 164 ? -21.214 0.853 20.809 1.00 85.06 164 LEU A N 1
ATOM 1301 C CA . LEU A 1 164 ? -21.278 2.228 21.301 1.00 85.06 164 LEU A CA 1
ATOM 1302 C C . LEU A 1 164 ? -20.313 3.129 20.532 1.00 85.06 164 LEU A C 1
ATOM 1304 O O . LEU A 1 164 ? -20.703 4.236 20.162 1.00 85.06 164 LEU A O 1
ATOM 1308 N N . ASP A 1 165 ? -19.101 2.642 20.282 1.00 78.50 165 ASP A N 1
ATOM 1309 C CA . ASP A 1 165 ? -18.051 3.365 19.567 1.00 78.50 165 ASP A CA 1
ATOM 1310 C C . ASP A 1 165 ? -18.483 3.693 18.128 1.00 78.50 165 ASP A C 1
ATOM 1312 O O . ASP A 1 165 ? -18.565 4.865 17.756 1.00 78.50 165 ASP A O 1
ATOM 1316 N N . GLU A 1 166 ? -18.954 2.690 17.373 1.00 75.12 166 GLU A N 1
ATOM 1317 C CA . GLU A 1 166 ? -19.467 2.877 16.004 1.00 75.12 166 GLU A CA 1
ATOM 1318 C C . GLU A 1 166 ? -20.613 3.901 15.934 1.00 75.12 166 GLU A C 1
ATOM 1320 O O . GLU A 1 166 ? -20.690 4.732 15.023 1.00 75.12 166 GLU A O 1
ATOM 1325 N N . LYS A 1 167 ? -21.538 3.872 16.903 1.00 74.25 167 LYS A N 1
ATOM 1326 C CA . LYS A 1 167 ? -22.669 4.815 16.937 1.00 74.25 167 LYS A CA 1
ATOM 1327 C C . LYS A 1 167 ? -22.208 6.243 17.220 1.00 74.25 167 LYS A C 1
ATOM 1329 O O . LYS A 1 167 ? -22.788 7.172 16.655 1.00 74.25 167 LYS A O 1
ATOM 1334 N N . ILE A 1 168 ? -21.200 6.431 18.074 1.00 69.06 168 ILE A N 1
ATOM 1335 C CA . ILE A 1 168 ? -20.639 7.754 18.378 1.00 69.06 168 ILE A CA 1
ATOM 1336 C C . ILE A 1 168 ? -19.942 8.328 17.140 1.00 69.06 168 ILE A C 1
ATOM 1338 O O . ILE A 1 168 ? -20.207 9.478 16.780 1.00 69.06 168 ILE A O 1
ATOM 1342 N N . GLU A 1 169 ? -19.137 7.527 16.441 1.00 63.16 169 GLU A N 1
ATOM 1343 C CA . GLU A 1 169 ? -18.465 7.954 15.208 1.00 63.16 169 GLU A CA 1
ATOM 1344 C C . GLU A 1 169 ? -19.458 8.373 14.114 1.00 63.16 169 GLU A C 1
ATOM 1346 O O . GLU A 1 169 ? -19.290 9.417 13.478 1.00 63.16 169 GLU A O 1
ATOM 1351 N N . ILE A 1 170 ? -20.550 7.618 13.933 1.00 62.34 170 ILE A N 1
ATOM 1352 C CA . ILE A 1 170 ? -21.599 7.941 12.951 1.00 62.34 170 ILE A CA 1
ATOM 1353 C C . ILE A 1 170 ? -22.306 9.262 13.281 1.00 62.34 170 ILE A C 1
ATOM 1355 O O . ILE A 1 170 ? -22.675 10.002 12.365 1.00 62.34 170 ILE A O 1
ATOM 1359 N N . ILE A 1 171 ? -22.529 9.563 14.563 1.00 60.50 171 ILE A N 1
ATOM 1360 C CA . ILE A 1 171 ? -23.173 10.816 14.985 1.00 60.50 171 ILE A CA 1
ATOM 1361 C C . ILE A 1 171 ? -22.265 12.010 14.678 1.00 60.50 171 ILE A C 1
ATOM 1363 O O . ILE A 1 171 ? -22.746 13.016 14.153 1.00 60.50 171 ILE A O 1
ATOM 1367 N N . LEU A 1 172 ? -20.962 11.890 14.947 1.00 56.03 172 LEU A N 1
ATOM 1368 C CA . LEU A 1 172 ? -19.987 12.936 14.635 1.00 56.03 172 LEU A CA 1
ATOM 1369 C C . LEU A 1 172 ? -19.845 13.139 13.121 1.00 56.03 172 LEU A C 1
ATOM 1371 O O . LEU A 1 172 ? -19.910 14.272 12.653 1.00 56.03 172 LEU A O 1
ATOM 1375 N N . GLY A 1 173 ? -19.763 12.055 12.344 1.00 54.84 173 GLY A N 1
ATOM 1376 C CA . GLY A 1 173 ? -19.638 12.113 10.884 1.00 54.84 173 GLY A CA 1
ATOM 1377 C C . GLY A 1 173 ? -20.882 12.604 10.127 1.00 54.84 173 GLY A C 1
ATOM 1378 O O . GLY A 1 173 ? -20.795 12.873 8.931 1.00 54.84 173 GLY A O 1
ATOM 1379 N N . LYS A 1 174 ? -22.046 12.711 10.785 1.00 54.06 174 LYS A N 1
ATOM 1380 C CA . LYS A 1 174 ? -23.315 13.185 10.188 1.00 54.06 174 LYS A CA 1
ATOM 1381 C C . LYS A 1 174 ? -23.760 14.567 10.671 1.00 54.06 174 LYS A C 1
ATOM 1383 O O . LYS A 1 174 ? -24.816 15.034 10.253 1.00 54.06 174 LYS A O 1
ATOM 1388 N N . SER A 1 175 ? -23.018 15.192 11.579 1.00 57.12 175 SER A N 1
ATOM 1389 C CA . SER A 1 175 ? -23.383 16.479 12.166 1.00 57.12 175 SER A CA 1
ATOM 1390 C C . SER A 1 175 ? -22.775 17.629 11.362 1.00 57.12 175 SER A C 1
ATOM 1392 O O . SER A 1 175 ? -21.558 17.779 11.360 1.00 57.12 175 SER A O 1
ATOM 1394 N N . ASP A 1 176 ? -23.605 18.511 10.797 1.00 58.69 176 ASP A N 1
ATOM 1395 C CA . ASP A 1 176 ? -23.154 19.737 10.104 1.00 58.69 176 ASP A CA 1
ATOM 1396 C C . ASP A 1 176 ? -22.286 20.644 11.007 1.00 58.69 176 ASP A C 1
ATOM 1398 O O . ASP A 1 176 ? -21.396 21.348 10.540 1.00 58.69 176 ASP A O 1
ATOM 1402 N N . LYS A 1 177 ? -22.467 20.562 12.336 1.00 55.50 177 LYS A N 1
ATOM 1403 C CA . LYS A 1 177 ? -21.628 21.270 13.323 1.00 55.50 177 LYS A CA 1
ATOM 1404 C C . LYS A 1 177 ? -20.195 20.745 13.420 1.00 55.50 177 LYS A C 1
ATOM 1406 O O . LYS A 1 177 ? -19.354 21.397 14.028 1.00 55.50 177 LYS A O 1
ATOM 1411 N N . PHE A 1 178 ? -19.924 19.543 12.911 1.00 55.62 178 PHE A N 1
ATOM 1412 C CA . PHE A 1 178 ? -18.580 18.974 12.940 1.00 55.62 178 PHE A CA 1
ATOM 1413 C C . PHE A 1 178 ? -17.692 19.635 11.887 1.00 55.62 178 PHE A C 1
ATOM 1415 O O . PHE A 1 178 ? -16.558 19.984 12.197 1.00 55.62 178 PHE A O 1
ATOM 1422 N N . ASP A 1 179 ? -18.226 19.897 10.691 1.00 56.31 179 ASP A N 1
ATOM 1423 C CA . ASP A 1 179 ? -17.519 20.680 9.674 1.00 56.31 179 ASP A CA 1
ATOM 1424 C C . ASP A 1 179 ? -17.226 22.097 10.193 1.00 56.31 179 ASP A C 1
ATOM 1426 O O . ASP A 1 179 ? -16.098 22.561 10.070 1.00 56.31 179 ASP A O 1
ATOM 1430 N N . GLU A 1 180 ? -18.173 22.739 10.891 1.00 59.78 180 GLU A N 1
ATOM 1431 C CA . GLU A 1 180 ? -17.945 24.029 11.570 1.00 59.78 180 GLU A CA 1
ATOM 1432 C C . GLU A 1 180 ? -16.850 23.955 12.654 1.00 59.78 180 GLU A C 1
ATOM 1434 O O . GLU A 1 180 ? -16.032 24.864 12.769 1.00 59.78 180 GLU A O 1
ATOM 1439 N N . LEU A 1 181 ? -16.792 22.870 13.435 1.00 57.50 181 LEU A N 1
ATOM 1440 C CA . LEU A 1 181 ? -15.757 22.637 14.455 1.00 57.50 181 LEU A CA 1
ATOM 1441 C C . LEU A 1 181 ? -14.373 22.395 13.846 1.00 57.50 181 LEU A C 1
ATOM 1443 O O . LEU A 1 181 ? -13.375 22.877 14.378 1.00 57.50 181 LEU A O 1
ATOM 1447 N N . MET A 1 182 ? -14.303 21.647 12.746 1.00 54.75 182 MET A N 1
ATOM 1448 C CA . MET A 1 182 ? -13.049 21.380 12.045 1.00 54.75 182 MET A CA 1
ATOM 1449 C C . MET A 1 182 ? -12.549 22.627 11.315 1.00 54.75 182 MET A C 1
ATOM 1451 O O . MET A 1 182 ? -11.347 22.872 11.348 1.00 54.75 182 MET A O 1
ATOM 1455 N N . VAL A 1 183 ? -13.457 23.430 10.743 1.00 57.19 183 VAL A N 1
ATOM 1456 C CA . VAL A 1 183 ? -13.159 24.758 10.181 1.00 57.19 183 VAL A CA 1
ATOM 1457 C C . VAL A 1 183 ? -12.662 25.704 11.275 1.00 57.19 183 VAL A C 1
ATOM 1459 O O . VAL A 1 183 ? -11.615 26.317 11.111 1.00 57.19 183 VAL A O 1
ATOM 1462 N N . ALA A 1 184 ? -13.312 25.745 12.440 1.00 56.41 184 ALA A N 1
ATOM 1463 C CA . ALA A 1 184 ? -12.847 26.547 13.572 1.00 56.41 184 ALA A CA 1
ATOM 1464 C C . ALA A 1 184 ? -11.461 26.100 14.086 1.00 56.41 184 ALA A C 1
ATOM 1466 O O . ALA A 1 184 ? -10.618 26.932 14.416 1.00 56.41 184 ALA A O 1
ATOM 1467 N N . ALA A 1 185 ? -11.185 24.791 14.105 1.00 51.25 185 ALA A N 1
ATOM 1468 C CA . ALA A 1 185 ? -9.880 24.243 14.486 1.00 51.25 185 ALA A CA 1
ATOM 1469 C C . ALA A 1 185 ? -8.779 24.476 13.430 1.00 51.25 185 ALA A C 1
ATOM 1471 O O . ALA A 1 185 ? -7.586 24.351 13.741 1.00 51.25 185 ALA A O 1
ATOM 1472 N N . THR A 1 186 ? -9.157 24.777 12.183 1.00 49.09 186 THR A N 1
ATOM 1473 C CA . THR A 1 186 ? -8.244 25.261 11.142 1.00 49.09 186 THR A CA 1
ATOM 1474 C C . THR A 1 186 ? -8.096 26.781 11.151 1.00 49.09 186 THR A C 1
ATOM 1476 O O . THR A 1 186 ? -6.981 27.234 10.950 1.00 49.09 186 THR A O 1
ATOM 1479 N N . ASP A 1 187 ? -9.132 27.554 11.486 1.00 44.94 187 ASP A N 1
ATOM 1480 C CA . ASP A 1 187 ? -9.082 29.026 11.575 1.00 44.94 187 ASP A CA 1
ATOM 1481 C C . ASP A 1 187 ? -8.242 29.520 12.768 1.00 44.94 187 ASP A C 1
ATOM 1483 O O . ASP A 1 187 ? -7.610 30.574 12.701 1.00 44.94 187 ASP A O 1
ATOM 1487 N N . GLU A 1 188 ? -8.137 28.738 13.850 1.00 45.69 188 GLU A N 1
ATOM 1488 C CA . GLU A 1 188 ? -7.150 28.993 14.915 1.00 45.69 188 GLU A CA 1
ATOM 1489 C C . GLU A 1 188 ? -5.690 28.786 14.449 1.00 45.69 188 GLU A C 1
ATOM 1491 O O . GLU A 1 188 ? -4.747 29.166 15.150 1.00 45.69 188 GLU A O 1
ATOM 1496 N N . ARG A 1 189 ? -5.477 28.222 13.251 1.00 49.53 189 ARG A N 1
ATOM 1497 C CA . ARG A 1 189 ? -4.182 28.158 12.563 1.00 49.53 189 ARG A CA 1
ATOM 1498 C C . ARG A 1 189 ? -4.167 29.258 11.507 1.00 49.53 189 ARG A C 1
ATOM 1500 O O . ARG A 1 189 ? -4.478 29.006 10.351 1.00 49.53 189 ARG A O 1
ATOM 1507 N N . GLY A 1 190 ? -3.824 30.474 11.932 1.00 37.75 190 GLY A N 1
ATOM 1508 C CA . GLY A 1 190 ? -3.758 31.643 11.054 1.00 37.75 190 GLY A CA 1
ATOM 1509 C C . GLY A 1 190 ? -3.137 31.318 9.695 1.00 37.75 190 GLY A C 1
ATOM 1510 O O . GLY A 1 190 ? -2.021 30.796 9.623 1.00 37.75 190 GLY A O 1
ATOM 1511 N N . GLU A 1 191 ? -3.896 31.604 8.639 1.00 35.94 191 GLU A N 1
ATOM 1512 C CA . GLU A 1 191 ? -3.431 31.573 7.261 1.00 35.94 191 GLU A CA 1
ATOM 1513 C C . GLU A 1 191 ? -2.160 32.423 7.162 1.00 35.94 191 GLU A C 1
ATOM 1515 O O . GLU A 1 191 ? -2.141 33.602 7.523 1.00 35.94 191 GLU A O 1
ATOM 1520 N N . VAL A 1 192 ? -1.067 31.817 6.697 1.00 37.91 192 VAL A N 1
ATOM 1521 C CA . VAL A 1 192 ? 0.030 32.602 6.141 1.00 37.91 192 VAL A CA 1
ATOM 1522 C C . VAL A 1 192 ? -0.485 33.064 4.786 1.00 37.91 192 VAL A C 1
ATOM 1524 O O . VAL A 1 192 ? -0.541 32.274 3.847 1.00 37.91 192 VAL A O 1
ATOM 1527 N N . GLU A 1 193 ? -0.948 34.311 4.728 1.00 33.34 193 GLU A N 1
ATOM 1528 C CA . GLU A 1 193 ? -1.238 34.996 3.473 1.00 33.34 193 GLU A CA 1
ATOM 1529 C C . GLU A 1 193 ? 0.018 34.920 2.592 1.00 33.34 193 GLU A C 1
ATOM 1531 O O . GLU A 1 193 ? 1.069 35.469 2.938 1.00 33.34 193 GLU A O 1
ATOM 1536 N N . ASP A 1 194 ? -0.082 34.214 1.464 1.00 35.28 194 ASP A N 1
ATOM 1537 C CA . ASP A 1 194 ? 0.895 34.301 0.385 1.00 35.28 194 ASP A CA 1
ATOM 1538 C C . ASP A 1 194 ? 0.856 35.738 -0.149 1.00 35.28 194 ASP A C 1
ATOM 1540 O O . ASP A 1 194 ? -0.005 36.119 -0.945 1.00 35.28 194 ASP A O 1
ATOM 1544 N N . GLY A 1 195 ? 1.777 36.560 0.348 1.00 31.52 195 GLY A N 1
ATOM 1545 C CA . GLY A 1 195 ? 2.022 37.894 -0.167 1.00 31.52 195 GLY A CA 1
ATOM 1546 C C . GLY A 1 195 ? 2.466 37.817 -1.623 1.00 31.52 195 GLY A C 1
ATOM 1547 O O . GLY A 1 195 ? 3.506 37.239 -1.942 1.00 31.52 195 GLY A O 1
ATOM 1548 N N . GLU A 1 196 ? 1.676 38.432 -2.499 1.00 37.25 196 GLU A N 1
ATOM 1549 C CA . GLU A 1 196 ? 2.111 38.867 -3.820 1.00 37.25 196 GLU A CA 1
ATOM 1550 C C . GLU A 1 196 ? 3.421 39.658 -3.689 1.00 37.25 196 GLU A C 1
ATOM 1552 O O . GLU A 1 196 ? 3.445 40.719 -3.065 1.00 37.25 196 GLU A O 1
ATOM 1557 N N . GLU A 1 197 ? 4.499 39.199 -4.326 1.00 33.59 197 GLU A N 1
ATOM 1558 C CA . GLU A 1 197 ? 5.647 40.062 -4.599 1.00 33.59 197 GLU A CA 1
ATOM 1559 C C . GLU A 1 197 ? 5.743 40.312 -6.106 1.00 33.59 197 GLU A C 1
ATOM 1561 O O . GLU A 1 197 ? 6.186 39.483 -6.901 1.00 33.59 197 GLU A O 1
ATOM 1566 N N . GLN A 1 198 ? 5.241 41.490 -6.480 1.00 31.48 198 GLN A N 1
ATOM 1567 C CA . GLN A 1 198 ? 5.560 42.192 -7.713 1.00 31.48 198 GLN A CA 1
ATOM 1568 C C . GLN A 1 198 ? 7.021 42.661 -7.662 1.00 31.48 198 GLN A C 1
ATOM 1570 O O . GLN A 1 198 ? 7.359 43.468 -6.797 1.00 31.48 198 GLN A O 1
ATOM 1575 N N . ALA A 1 199 ? 7.841 42.234 -8.625 1.00 33.53 199 ALA A N 1
ATOM 1576 C CA . ALA A 1 199 ? 8.912 43.021 -9.256 1.00 33.53 199 ALA A CA 1
ATOM 1577 C C . ALA A 1 199 ? 9.448 42.295 -10.498 1.00 33.53 199 ALA A C 1
ATOM 1579 O O . ALA A 1 199 ? 9.857 41.120 -10.371 1.00 33.53 199 ALA A O 1
#